Protein AF-A0A820RF64-F1 (afdb_monomer_lite)

Sequence (233 aa):
MTTTLYLFNFIFIFFFTIRLISNSSTQQRIYCVIKTFGKNLATRALTIHQTWARRCDKHIFLTATNLTKWNNISLPILNLYDVSDNYIELSIKLMMIHMLLWKIYVNYFIILKKPLAFGHLFAPKNGAPNHLSGGAGYVINTVALQRMLPNLQTSCAQWYVPGMEDVYVSRCLQYLNVSLNGAIDGYHHRFYPLEFLTMHKMDIPKWFSDYNTLKNLIQVLIVVHHNRLVFII

Foldseek 3Di:
DDDDDDDDDDPDDDDDDPPPPDPDPDDDAFEEEAEDEPVCQVPVVLVCVVPDCVVHPYYEYEFQDDCPVPVPGPGRYDHDHPADRDLQCPQVSVLVVLVVCCVVPVPPDDDDPAWEKEAAWWDAPVRPDIWHDVLLDMDTDPVLSVQQNVCLVPVLVVLDDGSPNRSSSRVSSVVSVHDYYNCDDPLDGLGDSDDPVCLVVVVDDPVCCNTHPRNDDPPSPQPPDPPDGDRRD

Radius of gyration: 20.36 Å; chains: 1; bounding box: 52×45×63 Å

Structure (mmCIF, N/CA/C/O backbone):
dat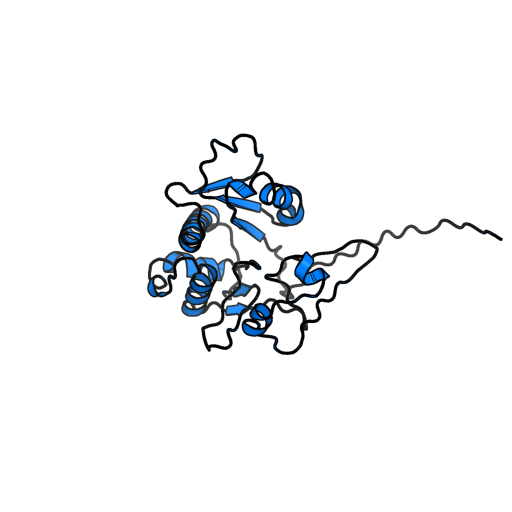a_AF-A0A820RF64-F1
#
_entry.id   AF-A0A820RF64-F1
#
loop_
_atom_site.group_PDB
_atom_site.id
_atom_site.type_symbol
_atom_site.label_atom_id
_atom_site.label_alt_id
_atom_site.label_comp_id
_atom_site.label_asym_id
_atom_site.label_entity_id
_atom_site.label_seq_id
_atom_site.pdbx_PDB_ins_code
_atom_site.Cartn_x
_atom_site.Cartn_y
_atom_site.Cartn_z
_atom_site.occupancy
_atom_site.B_iso_or_equiv
_atom_site.auth_seq_id
_atom_site.auth_comp_id
_atom_site.auth_asym_id
_atom_site.auth_atom_id
_atom_site.pdbx_PDB_model_num
ATOM 1 N N . MET A 1 1 ? -34.308 -25.366 -44.752 1.00 36.50 1 MET A N 1
ATOM 2 C CA . MET A 1 1 ? -32.916 -24.895 -44.609 1.00 36.50 1 MET A CA 1
ATOM 3 C C . MET A 1 1 ? -32.926 -23.375 -44.640 1.00 36.50 1 MET A C 1
ATOM 5 O O . MET A 1 1 ? -33.587 -22.814 -45.500 1.00 36.50 1 MET A O 1
ATOM 9 N N . THR A 1 2 ? -32.245 -22.776 -43.658 1.00 34.78 2 THR A N 1
ATOM 10 C CA . THR A 1 2 ? -31.741 -21.389 -43.598 1.00 34.78 2 THR A CA 1
ATOM 11 C C . THR A 1 2 ? -32.726 -20.233 -43.808 1.00 34.78 2 THR A C 1
ATOM 13 O O . THR A 1 2 ? -32.840 -19.687 -44.899 1.00 34.78 2 THR A O 1
ATOM 16 N N . THR A 1 3 ? -33.315 -19.765 -42.706 1.00 26.00 3 THR A N 1
ATOM 17 C CA . THR A 1 3 ? -33.742 -18.367 -42.540 1.00 26.00 3 THR A CA 1
ATOM 18 C C . THR A 1 3 ? -32.777 -17.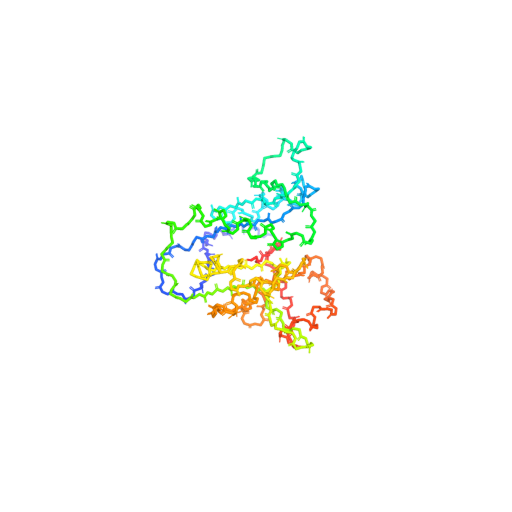665 -41.589 1.00 26.00 3 THR A C 1
ATOM 20 O O . THR A 1 3 ? -32.833 -17.842 -40.374 1.00 26.00 3 THR A O 1
ATOM 23 N N . THR A 1 4 ? -31.865 -16.886 -42.160 1.00 35.53 4 THR A N 1
ATOM 24 C CA . THR A 1 4 ? -31.108 -15.833 -41.483 1.00 35.53 4 THR A CA 1
ATOM 25 C C . THR A 1 4 ? -32.050 -14.666 -41.198 1.00 35.53 4 THR A C 1
ATOM 27 O O . THR A 1 4 ? -32.572 -14.047 -42.121 1.00 35.53 4 THR A O 1
ATOM 30 N N . LEU A 1 5 ? -32.247 -14.346 -39.921 1.00 27.53 5 LEU A N 1
ATOM 31 C CA . LEU A 1 5 ? -32.893 -13.114 -39.474 1.00 27.53 5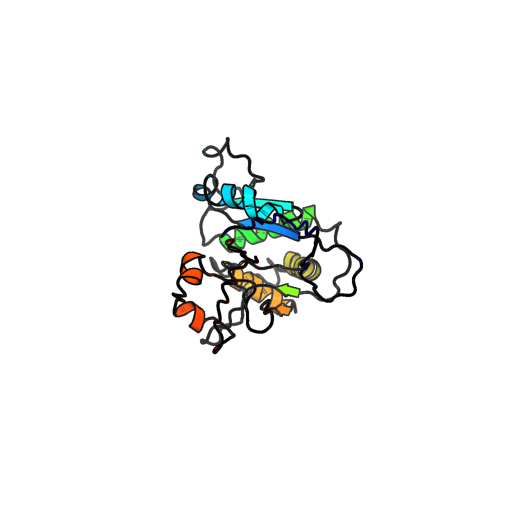 LEU A CA 1
ATOM 32 C C . LEU A 1 5 ? -31.945 -12.413 -38.502 1.00 27.53 5 LEU A C 1
ATOM 34 O O . LEU A 1 5 ? -31.813 -12.782 -37.338 1.00 27.53 5 LEU A O 1
ATOM 38 N N . TYR A 1 6 ? -31.242 -11.418 -39.039 1.00 34.81 6 TYR A N 1
ATOM 39 C CA . TYR A 1 6 ? -30.617 -10.353 -38.271 1.00 34.81 6 TYR A CA 1
ATOM 40 C C . TYR A 1 6 ? -31.724 -9.517 -37.640 1.00 34.81 6 TYR A C 1
ATOM 42 O O . TYR A 1 6 ? -32.534 -8.960 -38.369 1.00 34.81 6 TYR A O 1
ATOM 50 N N . LEU A 1 7 ? -31.740 -9.447 -36.313 1.00 26.03 7 LEU A N 1
ATOM 51 C CA . LEU A 1 7 ? -32.371 -8.443 -35.449 1.00 26.03 7 LEU A CA 1
ATOM 52 C C . LEU A 1 7 ? -31.983 -8.912 -34.035 1.00 26.03 7 LEU A C 1
ATOM 54 O O . LEU A 1 7 ? -32.217 -10.055 -33.673 1.00 26.03 7 LEU A O 1
ATOM 58 N N . PHE A 1 8 ? -31.250 -8.150 -33.235 1.00 25.27 8 PHE A N 1
ATOM 59 C CA . PHE A 1 8 ? -31.852 -7.053 -32.507 1.00 25.27 8 PHE A CA 1
ATOM 60 C C . PHE A 1 8 ? -30.770 -6.114 -31.964 1.00 25.27 8 PHE A C 1
ATOM 62 O O . PHE A 1 8 ? -29.851 -6.523 -31.254 1.00 25.27 8 PHE A O 1
ATOM 69 N N . ASN A 1 9 ? -30.965 -4.828 -32.250 1.00 35.06 9 ASN A N 1
ATOM 70 C CA . ASN A 1 9 ? -30.630 -3.744 -31.340 1.00 35.06 9 ASN A CA 1
ATOM 71 C C . ASN A 1 9 ? -31.016 -4.129 -29.905 1.00 35.06 9 ASN A C 1
ATOM 73 O O . ASN A 1 9 ? -32.200 -4.272 -29.622 1.00 35.06 9 ASN A O 1
ATOM 77 N N . PHE A 1 10 ? -30.045 -4.212 -29.001 1.00 24.94 10 PHE A N 1
ATOM 78 C CA . PHE A 1 10 ? -30.284 -3.965 -27.582 1.00 24.94 10 PHE A CA 1
ATOM 79 C C . PHE A 1 10 ? -29.272 -2.916 -27.121 1.00 24.94 10 PHE A C 1
ATOM 81 O O . PHE A 1 10 ? -28.203 -3.210 -26.589 1.00 24.94 10 PHE A O 1
ATOM 88 N N . ILE A 1 11 ? -29.645 -1.651 -27.345 1.00 36.97 11 ILE A N 1
ATOM 89 C CA . ILE A 1 11 ? -29.329 -0.573 -26.410 1.00 36.97 11 ILE A CA 1
ATOM 90 C C . ILE A 1 11 ? -29.874 -1.033 -25.063 1.00 36.97 11 ILE A C 1
ATOM 92 O O . ILE A 1 11 ? -31.054 -0.864 -24.803 1.00 36.97 11 ILE A O 1
ATOM 96 N N . PHE A 1 12 ? -29.041 -1.633 -24.224 1.00 24.53 12 PHE A N 1
ATOM 97 C CA . PHE A 1 12 ? -29.310 -1.720 -22.796 1.00 24.53 12 PHE A CA 1
ATOM 98 C C . PHE A 1 12 ? -28.015 -1.430 -22.055 1.00 24.53 12 PHE A C 1
ATOM 100 O O . PHE A 1 12 ? 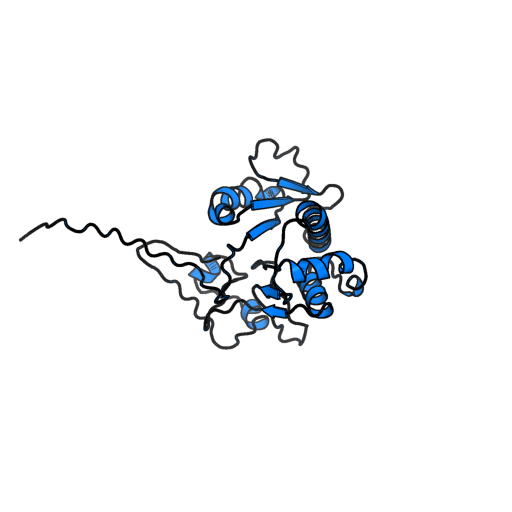-27.207 -2.289 -21.712 1.00 24.53 12 PHE A O 1
ATOM 107 N N . ILE A 1 13 ? -27.836 -0.128 -21.861 1.00 35.69 13 ILE A N 1
ATOM 108 C CA . ILE A 1 13 ? -27.095 0.460 -20.760 1.00 35.69 13 ILE A CA 1
ATOM 109 C C . ILE A 1 13 ? -27.575 -0.233 -19.482 1.00 35.69 13 ILE A C 1
ATOM 111 O O . ILE A 1 13 ? -28.700 -0.001 -19.052 1.00 35.69 13 ILE A O 1
ATOM 115 N N . PHE A 1 14 ? -26.736 -1.057 -18.862 1.00 23.12 14 PHE A N 1
ATOM 116 C CA . PHE A 1 14 ? -26.889 -1.365 -17.446 1.00 23.12 14 PHE A CA 1
ATOM 117 C C . PHE A 1 14 ? -25.547 -1.232 -16.742 1.00 23.12 14 PHE A C 1
ATOM 119 O O . PHE A 1 14 ? -24.636 -2.051 -16.848 1.00 23.12 14 PHE A O 1
ATOM 126 N N . PHE A 1 15 ? -25.463 -0.105 -16.045 1.00 30.95 15 PHE A N 1
ATOM 127 C CA . PHE A 1 15 ? -24.508 0.201 -15.005 1.00 30.95 15 PHE A CA 1
ATOM 128 C C . PHE A 1 15 ? -24.514 -0.909 -13.952 1.00 30.95 15 PHE A C 1
ATOM 130 O O . PHE A 1 15 ? -25.544 -1.168 -13.337 1.00 30.95 15 PHE A O 1
ATOM 137 N N . PHE A 1 16 ? -23.349 -1.482 -13.664 1.00 25.95 16 PHE A N 1
ATOM 138 C CA . PHE A 1 16 ? -23.084 -2.019 -12.333 1.00 25.95 16 PHE A CA 1
ATOM 139 C C . PHE A 1 16 ? -22.074 -1.104 -11.651 1.00 25.95 16 PHE A C 1
ATOM 141 O O . PHE A 1 16 ? -20.859 -1.274 -11.729 1.00 25.95 16 PHE A O 1
ATOM 148 N N . THR A 1 17 ? -22.618 -0.074 -11.011 1.00 29.34 17 THR A N 1
ATOM 149 C CA . THR A 1 17 ? -21.965 0.608 -9.904 1.00 29.34 17 THR A CA 1
ATOM 150 C C . THR A 1 17 ? -21.903 -0.370 -8.737 1.00 29.34 17 THR A C 1
ATOM 152 O O . THR A 1 17 ? -22.889 -1.023 -8.396 1.00 29.34 17 THR A O 1
ATOM 155 N N . ILE A 1 18 ? -20.738 -0.479 -8.104 1.00 38.00 18 ILE A N 1
ATOM 156 C CA . ILE A 1 18 ? -20.637 -1.063 -6.769 1.00 38.00 18 ILE A CA 1
ATOM 157 C C . ILE A 1 18 ? -21.496 -0.167 -5.874 1.00 38.00 18 ILE A C 1
ATOM 159 O O . ILE A 1 18 ? -21.088 0.936 -5.510 1.00 38.00 18 ILE A O 1
ATOM 163 N N . ARG A 1 19 ? -22.727 -0.592 -5.575 1.00 30.02 19 ARG A N 1
ATOM 164 C CA . ARG A 1 19 ? -23.597 0.093 -4.621 1.00 30.02 19 ARG A CA 1
ATOM 165 C C . ARG A 1 19 ? -23.053 -0.220 -3.229 1.00 30.02 19 ARG A C 1
ATOM 167 O O . ARG A 1 19 ? -23.548 -1.093 -2.528 1.00 30.02 19 ARG A O 1
ATOM 174 N N . LEU A 1 20 ? -22.014 0.508 -2.823 1.00 37.81 20 LEU A N 1
ATOM 175 C CA . LEU A 1 20 ? -21.833 0.803 -1.409 1.00 37.81 20 LEU A CA 1
ATOM 176 C C . LEU A 1 20 ? -23.123 1.515 -1.002 1.00 37.81 20 LEU A C 1
ATOM 178 O O . LEU A 1 20 ? -23.346 2.657 -1.401 1.00 37.81 20 LEU A O 1
ATOM 182 N N . ILE A 1 21 ? -24.024 0.816 -0.306 1.00 34.12 21 ILE A N 1
ATOM 183 C CA . ILE A 1 21 ? -25.234 1.420 0.252 1.00 34.12 21 ILE A CA 1
ATOM 184 C C . ILE A 1 21 ? -24.770 2.380 1.353 1.00 34.12 21 ILE A C 1
ATOM 186 O O . ILE A 1 21 ? -24.692 2.055 2.531 1.00 34.12 21 ILE A O 1
ATOM 190 N N . SER A 1 22 ? -24.407 3.580 0.926 1.00 35.19 22 SER A N 1
ATOM 191 C CA . SER A 1 22 ? -24.464 4.796 1.709 1.00 35.19 22 SER A CA 1
ATOM 192 C C . SER A 1 22 ? -25.384 5.714 0.920 1.00 35.19 22 SER A C 1
ATOM 194 O O . SER A 1 22 ? -25.148 5.944 -0.266 1.00 35.19 22 SER A O 1
ATOM 196 N N . ASN A 1 23 ? -26.458 6.188 1.550 1.00 37.00 23 ASN A N 1
ATOM 197 C CA . ASN A 1 23 ? -27.325 7.246 1.026 1.00 37.00 23 ASN A CA 1
ATOM 198 C C . ASN A 1 23 ? -26.527 8.564 0.992 1.00 37.00 23 ASN A C 1
ATOM 200 O O . ASN A 1 23 ? -26.777 9.484 1.764 1.00 37.00 23 ASN A O 1
ATOM 204 N N . SER A 1 24 ? -25.494 8.621 0.157 1.00 47.22 24 SER A N 1
ATOM 205 C CA . SER A 1 24 ? -24.670 9.799 -0.049 1.00 47.22 24 SER A CA 1
ATOM 206 C C . SER A 1 24 ? -24.745 10.185 -1.516 1.00 47.22 24 SER A C 1
ATOM 208 O O . SER A 1 24 ? -24.334 9.431 -2.394 1.00 47.22 24 SER A O 1
ATOM 210 N N . SER A 1 25 ? -25.275 11.377 -1.768 1.00 47.59 25 SER A N 1
ATOM 211 C CA . SER A 1 25 ? -25.364 12.026 -3.077 1.00 47.59 25 SER A CA 1
ATOM 212 C C . SER A 1 25 ? -24.005 12.488 -3.625 1.00 47.59 25 SER A C 1
ATOM 214 O O . SER A 1 25 ? -23.947 13.099 -4.689 1.00 47.59 25 SER A O 1
ATOM 216 N N . THR A 1 26 ? -22.901 12.217 -2.922 1.00 56.16 26 THR A N 1
ATOM 217 C CA . THR A 1 26 ? -21.560 12.656 -3.313 1.00 56.16 26 THR A CA 1
ATOM 218 C C . THR A 1 26 ? -20.794 11.536 -4.010 1.00 56.16 26 THR A C 1
ATOM 220 O O . THR A 1 26 ? -20.546 10.487 -3.413 1.00 56.16 26 THR A O 1
ATOM 223 N N . GLN A 1 27 ? -20.357 11.786 -5.244 1.00 64.25 27 GLN A N 1
ATOM 224 C CA . GLN A 1 27 ? -19.433 10.920 -5.976 1.00 64.25 27 GLN A CA 1
ATOM 225 C C . GLN A 1 27 ? -18.155 10.673 -5.154 1.00 64.25 27 GLN A C 1
ATOM 227 O O . GLN A 1 27 ? -17.455 11.619 -4.786 1.00 64.25 27 GLN A O 1
ATOM 232 N N . GLN A 1 28 ? -17.841 9.410 -4.863 1.00 68.06 28 GLN A N 1
ATOM 233 C CA . GLN A 1 28 ? -16.599 9.037 -4.185 1.00 68.06 28 GLN A CA 1
ATOM 234 C C . GLN A 1 28 ? -15.409 9.194 -5.142 1.00 68.06 28 GLN A C 1
ATOM 236 O O . GLN A 1 28 ? -15.496 8.809 -6.306 1.00 68.06 28 GLN A O 1
ATOM 241 N N . ARG A 1 29 ? -14.299 9.750 -4.640 1.00 77.19 29 ARG A N 1
ATOM 242 C CA . ARG A 1 29 ? -13.039 9.906 -5.381 1.00 77.19 29 ARG A CA 1
ATOM 243 C C . ARG A 1 29 ? -12.006 8.890 -4.903 1.00 77.19 29 ARG A C 1
ATOM 245 O O . ARG A 1 29 ? -11.861 8.686 -3.698 1.00 77.19 29 ARG A O 1
ATOM 252 N N . ILE A 1 30 ? -11.268 8.295 -5.832 1.00 76.00 30 ILE A N 1
ATOM 253 C CA . ILE A 1 30 ? -10.256 7.267 -5.589 1.00 76.00 30 ILE A CA 1
ATOM 254 C C . ILE A 1 30 ? -8.907 7.750 -6.118 1.00 76.00 30 ILE A C 1
ATOM 256 O O . ILE A 1 30 ? -8.733 8.002 -7.311 1.00 76.00 30 ILE A O 1
ATOM 260 N N . TYR A 1 31 ? -7.932 7.835 -5.215 1.00 80.19 31 TYR A N 1
ATOM 261 C CA . TYR A 1 31 ? -6.543 8.126 -5.544 1.00 80.19 31 TYR A CA 1
ATOM 262 C C . TYR A 1 31 ? -5.697 6.863 -5.385 1.00 80.19 31 TYR A C 1
ATOM 264 O O . TYR A 1 31 ? -5.623 6.303 -4.292 1.00 80.19 31 TYR A O 1
ATOM 272 N N . CYS A 1 32 ? -5.046 6.423 -6.458 1.00 83.50 32 CYS A N 1
ATOM 273 C CA . CYS A 1 32 ? -4.276 5.182 -6.462 1.00 83.50 32 CYS A CA 1
ATOM 274 C C . CYS A 1 32 ? -2.772 5.446 -6.393 1.00 83.50 32 CYS A C 1
ATOM 276 O O . CYS A 1 32 ? -2.207 6.147 -7.232 1.00 83.50 32 CYS A O 1
ATOM 278 N N . VAL A 1 33 ? -2.102 4.819 -5.428 1.00 83.38 33 VAL A N 1
ATOM 279 C CA . VAL A 1 33 ? -0.638 4.809 -5.347 1.00 83.38 33 VAL A CA 1
ATOM 280 C C . VAL A 1 33 ? -0.133 3.416 -5.659 1.00 83.38 33 VAL A C 1
ATOM 282 O O . VAL A 1 33 ? -0.456 2.458 -4.960 1.00 83.38 33 VAL A O 1
ATOM 285 N N . ILE A 1 34 ? 0.683 3.304 -6.701 1.00 86.31 34 ILE A N 1
ATOM 286 C CA . ILE A 1 34 ? 1.131 2.019 -7.226 1.00 86.31 34 ILE A CA 1
ATOM 287 C C . ILE A 1 34 ? 2.632 1.915 -7.002 1.00 86.31 34 ILE A C 1
ATOM 289 O O . ILE A 1 34 ? 3.431 2.550 -7.687 1.00 86.31 34 ILE A O 1
ATOM 293 N N . LYS A 1 35 ? 3.025 1.121 -6.007 1.00 85.12 35 LYS A N 1
ATOM 294 C CA . LYS A 1 35 ? 4.435 0.887 -5.685 1.00 85.12 35 LYS A CA 1
ATOM 295 C C . LYS A 1 35 ? 5.056 -0.014 -6.749 1.00 85.12 35 LYS A C 1
ATOM 297 O O . LYS A 1 35 ? 4.507 -1.066 -7.072 1.00 85.12 35 LYS A O 1
ATOM 302 N N . THR A 1 36 ? 6.206 0.378 -7.281 1.00 85.19 36 THR A N 1
ATOM 303 C CA . THR A 1 36 ? 6.919 -0.394 -8.296 1.00 85.19 36 THR A CA 1
ATOM 304 C C . THR A 1 36 ? 8.430 -0.229 -8.178 1.00 85.19 36 THR A C 1
ATOM 306 O O . THR A 1 36 ? 8.945 0.816 -7.786 1.00 85.19 36 THR A O 1
ATOM 309 N N . PHE A 1 37 ? 9.153 -1.275 -8.565 1.00 85.88 37 PHE A N 1
ATOM 310 C CA . PHE A 1 37 ? 10.600 -1.224 -8.740 1.00 85.88 37 PHE A CA 1
ATOM 311 C C . PHE A 1 37 ? 10.947 -0.703 -10.133 1.00 85.88 37 PHE A C 1
ATOM 313 O O . PHE A 1 37 ? 10.183 -0.918 -11.081 1.00 85.88 37 PHE A O 1
ATOM 320 N N . GLY A 1 38 ? 12.131 -0.111 -10.282 1.00 85.44 38 GLY A N 1
ATOM 321 C CA . GLY A 1 38 ? 12.627 0.408 -11.560 1.00 85.44 38 GLY A CA 1
ATOM 322 C C . GLY A 1 38 ? 12.516 -0.578 -12.721 1.00 85.44 38 GLY A C 1
ATOM 323 O O . GLY A 1 38 ? 11.973 -0.257 -13.773 1.00 85.44 38 GLY A O 1
ATOM 324 N N . LYS A 1 39 ? 12.934 -1.830 -12.496 1.00 87.75 39 LYS A N 1
ATOM 325 C CA . LYS A 1 39 ? 12.877 -2.920 -13.492 1.00 87.75 39 LYS A CA 1
ATOM 326 C C . LYS A 1 39 ? 11.474 -3.220 -14.043 1.00 87.75 39 LYS A C 1
ATOM 328 O O . LYS A 1 39 ? 11.348 -3.834 -15.096 1.00 87.75 39 LYS A O 1
ATOM 333 N N . ASN A 1 40 ? 10.426 -2.809 -13.330 1.00 88.88 40 ASN A N 1
ATOM 334 C CA . ASN A 1 40 ? 9.033 -3.051 -13.699 1.00 88.88 40 ASN A CA 1
ATOM 335 C C . ASN A 1 40 ? 8.394 -1.855 -14.425 1.00 88.88 40 ASN A C 1
ATOM 337 O O . ASN A 1 40 ? 7.245 -1.971 -14.855 1.00 88.88 40 ASN A O 1
ATOM 341 N N . LEU A 1 41 ? 9.095 -0.718 -14.553 1.00 89.25 41 LEU A N 1
ATOM 342 C CA . LEU A 1 41 ? 8.535 0.513 -15.121 1.00 89.25 41 LEU A CA 1
ATOM 343 C C . LEU A 1 41 ? 8.090 0.319 -16.579 1.00 89.25 41 LEU A C 1
ATOM 345 O O . LEU A 1 41 ? 6.935 0.580 -16.908 1.00 89.25 41 LEU A O 1
ATOM 349 N N . ALA A 1 42 ? 8.967 -0.218 -17.432 1.00 89.75 42 ALA A N 1
ATOM 350 C CA . ALA A 1 42 ? 8.669 -0.434 -18.853 1.00 89.75 42 ALA A CA 1
ATOM 351 C C . ALA A 1 42 ? 7.720 -1.613 -19.136 1.00 89.75 42 ALA A C 1
ATOM 353 O O . ALA A 1 42 ? 7.284 -1.783 -20.269 1.00 89.75 42 ALA A O 1
ATOM 354 N N . THR A 1 43 ? 7.412 -2.442 -18.135 1.00 89.19 43 THR A N 1
ATOM 355 C CA . THR A 1 43 ? 6.622 -3.669 -18.312 1.00 89.19 43 THR A CA 1
ATOM 356 C C . THR A 1 43 ? 5.310 -3.587 -17.535 1.00 89.19 43 THR A C 1
ATOM 358 O O . THR A 1 43 ? 4.276 -3.169 -18.064 1.00 89.19 43 THR A O 1
ATOM 361 N N . ARG A 1 44 ? 5.340 -3.958 -16.252 1.00 88.81 44 ARG A N 1
ATOM 362 C CA . ARG A 1 44 ? 4.155 -4.049 -15.395 1.00 88.81 44 ARG A CA 1
ATOM 363 C C . ARG A 1 44 ? 3.525 -2.679 -15.167 1.00 88.81 44 ARG A C 1
ATOM 365 O O . ARG A 1 44 ? 2.316 -2.550 -15.316 1.00 88.81 44 ARG A O 1
ATOM 372 N N . ALA A 1 45 ? 4.321 -1.657 -14.847 1.00 89.69 45 ALA A N 1
ATOM 373 C CA . ALA A 1 45 ? 3.792 -0.328 -14.540 1.00 89.69 45 ALA A CA 1
ATOM 374 C C . ALA A 1 45 ? 3.131 0.320 -15.765 1.00 89.69 45 ALA A C 1
ATOM 376 O O . ALA A 1 45 ? 2.018 0.833 -15.658 1.00 89.69 45 ALA A O 1
ATOM 377 N N . LEU A 1 46 ? 3.758 0.212 -16.942 1.00 91.31 46 LEU A N 1
ATOM 378 C CA . LEU A 1 46 ? 3.168 0.668 -18.202 1.00 91.31 46 LEU A CA 1
ATOM 379 C C . LEU A 1 46 ? 1.836 -0.030 -18.505 1.00 91.31 46 LEU A C 1
ATOM 381 O O . LEU A 1 46 ? 0.842 0.634 -18.798 1.00 91.31 46 LEU A O 1
ATOM 385 N N . THR A 1 47 ? 1.787 -1.354 -18.348 1.00 90.19 47 THR A N 1
ATOM 386 C CA . THR A 1 47 ? 0.553 -2.132 -18.548 1.00 90.19 47 THR A CA 1
ATOM 387 C C . THR A 1 47 ? -0.545 -1.687 -17.583 1.00 90.19 47 THR A C 1
ATOM 389 O O . THR A 1 47 ? -1.682 -1.454 -17.990 1.00 90.19 47 THR A O 1
ATOM 392 N N . ILE A 1 48 ? -0.212 -1.510 -16.303 1.00 89.38 48 ILE A N 1
ATOM 393 C CA . ILE A 1 48 ? -1.145 -1.030 -15.278 1.00 89.38 48 ILE A CA 1
ATOM 394 C C . ILE A 1 48 ? -1.681 0.364 -15.639 1.00 89.38 48 ILE A C 1
ATOM 396 O O . ILE A 1 48 ? -2.891 0.591 -15.577 1.00 89.38 48 ILE A O 1
ATOM 400 N N . HIS A 1 49 ? -0.807 1.276 -16.079 1.00 92.12 49 HIS A N 1
ATOM 401 C CA . HIS A 1 49 ? -1.177 2.634 -16.481 1.00 92.12 49 HIS A CA 1
ATOM 402 C C . HIS A 1 49 ? -2.166 2.656 -17.650 1.00 92.12 49 HIS A C 1
ATOM 404 O O . HIS A 1 49 ? -3.098 3.461 -17.671 1.00 92.12 49 HIS A O 1
ATOM 410 N N . GLN A 1 50 ? -1.963 1.772 -18.624 1.00 91.81 50 GLN A N 1
ATOM 411 C CA . GLN A 1 50 ? -2.787 1.686 -19.826 1.00 91.81 50 GLN A CA 1
ATOM 412 C C . GLN A 1 50 ? -4.104 0.934 -19.600 1.00 91.81 50 GLN A C 1
ATOM 414 O O . GLN A 1 50 ? -5.014 1.044 -20.422 1.00 91.81 50 GLN A O 1
ATOM 419 N N . THR A 1 51 ? -4.223 0.199 -18.493 1.00 89.94 51 THR A N 1
ATOM 420 C CA . THR A 1 51 ? -5.380 -0.644 -18.189 1.00 89.94 51 THR A CA 1
ATOM 421 C C . THR A 1 51 ? -6.151 -0.117 -16.981 1.00 89.94 51 THR A C 1
ATOM 423 O O . THR A 1 51 ? -6.838 0.902 -17.076 1.00 89.94 51 THR A O 1
ATOM 426 N N . TRP A 1 52 ? -6.096 -0.809 -15.846 1.00 85.62 52 TRP A N 1
ATOM 427 C CA . TRP A 1 52 ? -7.014 -0.588 -14.737 1.00 85.62 52 TRP A CA 1
ATOM 428 C C . TRP A 1 52 ? -6.757 0.701 -13.963 1.00 85.62 52 TRP A C 1
ATOM 430 O O . TRP A 1 52 ? -7.703 1.228 -13.383 1.00 85.62 52 TRP A O 1
ATOM 440 N N . ALA A 1 53 ? -5.538 1.254 -13.984 1.00 83.19 53 ALA A N 1
ATOM 441 C CA . ALA A 1 53 ? -5.240 2.491 -13.259 1.00 83.19 53 ALA A CA 1
ATOM 442 C C . ALA A 1 53 ? -6.088 3.677 -13.754 1.00 83.19 53 ALA A C 1
ATOM 444 O O . ALA A 1 53 ? -6.386 4.583 -12.985 1.00 83.19 53 ALA A O 1
ATOM 445 N N . ARG A 1 54 ? -6.574 3.621 -15.004 1.00 87.31 54 ARG A N 1
ATOM 446 C CA . ARG A 1 54 ? -7.508 4.602 -15.587 1.00 87.31 54 ARG A CA 1
ATOM 447 C C . ARG A 1 54 ? -8.875 4.656 -14.895 1.00 87.31 54 ARG A C 1
ATOM 449 O O . ARG A 1 54 ? -9.653 5.557 -15.181 1.00 87.31 54 ARG A O 1
ATOM 456 N N . ARG A 1 55 ? -9.191 3.684 -14.033 1.00 82.88 55 ARG A N 1
ATOM 457 C CA . ARG A 1 55 ? -10.410 3.677 -13.209 1.00 82.88 55 ARG A CA 1
ATOM 458 C C . ARG A 1 55 ? -10.261 4.502 -11.926 1.00 82.88 55 ARG A C 1
ATOM 460 O O . ARG A 1 55 ? -11.266 4.779 -11.284 1.00 82.88 55 ARG A O 1
ATOM 467 N N . CYS A 1 56 ? -9.038 4.870 -11.546 1.00 79.31 56 CYS A N 1
ATOM 468 C CA . CYS A 1 56 ? -8.783 5.808 -10.458 1.00 79.31 56 CYS A CA 1
ATOM 469 C C . CYS A 1 56 ? -8.991 7.242 -10.968 1.00 79.31 56 CYS A C 1
ATOM 471 O O . CYS A 1 56 ? -8.662 7.535 -12.116 1.00 79.31 56 CYS A O 1
ATOM 473 N N . ASP A 1 57 ? -9.473 8.159 -10.126 1.00 79.88 57 ASP A N 1
ATOM 474 C CA . ASP A 1 57 ? -9.594 9.575 -10.510 1.00 79.88 57 ASP A CA 1
ATOM 475 C C . ASP A 1 57 ? -8.223 10.196 -10.795 1.00 79.88 57 ASP A C 1
ATOM 477 O O . ASP A 1 57 ? -8.069 11.031 -11.685 1.00 79.88 57 ASP A O 1
ATOM 481 N N . LYS A 1 58 ? -7.218 9.780 -10.019 1.00 81.19 58 LYS A N 1
ATOM 482 C CA . LYS A 1 58 ? -5.799 10.052 -10.247 1.00 81.19 58 LYS A CA 1
ATOM 483 C C . LYS A 1 58 ? -4.984 8.860 -9.761 1.00 81.19 58 LYS A C 1
ATOM 485 O O . LYS A 1 58 ? -5.344 8.211 -8.777 1.00 81.19 58 LYS A O 1
ATOM 490 N N . HIS A 1 59 ? -3.850 8.611 -10.403 1.00 83.06 59 HIS A N 1
ATOM 491 C CA . HIS A 1 59 ? -2.907 7.591 -9.960 1.00 83.06 59 HIS A CA 1
ATOM 492 C C . HIS A 1 59 ? -1.461 8.025 -10.176 1.00 83.06 59 HIS A C 1
ATOM 494 O O . HIS A 1 59 ? -1.159 8.791 -11.091 1.00 83.06 59 HIS A O 1
ATOM 500 N N . ILE A 1 60 ? -0.571 7.508 -9.333 1.00 84.69 60 ILE A N 1
ATOM 501 C CA . ILE A 1 60 ? 0.877 7.694 -9.444 1.00 84.69 60 ILE A CA 1
ATOM 502 C C . ILE A 1 60 ? 1.607 6.367 -9.273 1.00 84.69 60 ILE A C 1
ATOM 504 O O . ILE A 1 60 ? 1.150 5.474 -8.554 1.00 84.69 60 ILE A O 1
ATOM 508 N N . PHE A 1 61 ? 2.772 6.264 -9.904 1.00 84.75 61 PHE A N 1
ATOM 509 C CA . PHE A 1 61 ? 3.707 5.167 -9.701 1.00 84.75 61 PHE A CA 1
ATOM 510 C C . PHE A 1 61 ? 4.821 5.621 -8.774 1.00 84.75 61 PHE A C 1
ATOM 512 O O . PHE A 1 61 ? 5.562 6.544 -9.097 1.00 84.75 61 PHE A O 1
ATOM 519 N N . LEU A 1 62 ? 4.944 4.969 -7.624 1.00 83.19 62 LEU A N 1
ATOM 520 C CA . LEU A 1 62 ? 6.027 5.238 -6.695 1.00 83.19 62 LEU A CA 1
ATOM 521 C C . LEU A 1 62 ? 7.198 4.304 -6.975 1.00 83.19 62 LEU A C 1
ATOM 523 O O . LEU A 1 62 ? 7.030 3.083 -6.963 1.00 83.19 62 LEU A O 1
ATOM 527 N N . THR A 1 63 ? 8.389 4.869 -7.122 1.00 84.62 63 THR A N 1
ATOM 528 C CA . THR A 1 63 ? 9.641 4.114 -7.167 1.00 84.62 63 THR A CA 1
ATOM 529 C C . THR A 1 63 ? 10.734 4.845 -6.394 1.00 84.62 63 THR A C 1
ATOM 531 O O . THR A 1 63 ? 10.603 6.034 -6.130 1.00 84.62 63 THR A O 1
ATOM 534 N N . ALA A 1 64 ? 11.793 4.132 -6.015 1.00 84.75 64 ALA A N 1
ATOM 535 C CA . ALA A 1 64 ? 13.018 4.726 -5.472 1.00 84.75 64 ALA A CA 1
ATOM 536 C C . ALA A 1 64 ? 14.235 4.447 -6.380 1.00 84.75 64 ALA A C 1
ATOM 538 O O . ALA A 1 64 ? 15.387 4.450 -5.955 1.00 84.75 64 ALA A O 1
ATOM 539 N N . THR A 1 65 ? 13.974 4.109 -7.646 1.00 84.56 65 THR A N 1
ATOM 540 C CA . THR A 1 65 ? 15.009 3.836 -8.644 1.00 84.56 65 THR A CA 1
ATOM 541 C C . THR A 1 65 ? 15.560 5.135 -9.233 1.00 84.56 65 THR A C 1
ATOM 543 O O . THR A 1 65 ? 14.821 6.068 -9.535 1.00 84.56 65 THR A O 1
ATOM 546 N N . ASN A 1 66 ? 16.862 5.158 -9.530 1.00 82.69 66 ASN A N 1
ATOM 547 C CA . ASN A 1 66 ? 17.441 6.196 -10.377 1.00 82.69 66 ASN A CA 1
ATOM 548 C C . ASN A 1 66 ? 16.839 6.134 -11.798 1.00 82.69 66 ASN A C 1
ATOM 550 O O . ASN A 1 66 ? 17.065 5.182 -12.552 1.00 82.69 66 ASN A O 1
ATOM 554 N N . LEU A 1 67 ? 16.078 7.170 -12.155 1.00 82.12 67 LEU A N 1
ATOM 555 C CA . LEU A 1 67 ? 15.312 7.240 -13.397 1.00 82.12 67 LEU A CA 1
ATOM 556 C C . LEU A 1 67 ? 16.145 7.509 -14.652 1.00 82.12 67 LEU A C 1
ATOM 558 O O . LEU A 1 67 ? 15.589 7.380 -15.732 1.00 82.12 67 LEU A O 1
ATOM 562 N N . THR A 1 68 ? 17.449 7.793 -14.552 1.00 78.56 68 THR A N 1
ATOM 563 C CA . THR A 1 68 ? 18.317 8.069 -15.721 1.00 78.56 68 THR A CA 1
ATOM 564 C C . THR A 1 68 ? 18.257 6.985 -16.805 1.00 78.56 68 THR A C 1
ATOM 566 O O . THR A 1 68 ? 18.398 7.279 -17.988 1.00 78.56 68 THR A O 1
ATOM 569 N N . LYS A 1 69 ? 17.991 5.730 -16.420 1.00 75.06 69 LYS A N 1
ATOM 570 C CA . LYS A 1 69 ? 17.819 4.584 -17.334 1.00 75.06 69 LYS A CA 1
ATOM 571 C C . LYS A 1 69 ? 16.427 4.493 -17.980 1.00 75.06 69 LYS A C 1
ATOM 573 O O . LYS A 1 69 ? 16.218 3.668 -18.862 1.00 75.06 69 LYS A O 1
ATOM 578 N N . TRP A 1 70 ? 15.477 5.309 -17.537 1.00 77.25 70 TRP A N 1
ATOM 579 C CA . TRP A 1 70 ? 14.044 5.207 -17.825 1.00 77.25 70 TRP A CA 1
ATOM 580 C C . TRP A 1 70 ? 13.432 6.533 -18.311 1.00 77.25 70 TRP A C 1
ATOM 582 O O . TRP A 1 70 ? 12.216 6.703 -18.261 1.00 77.25 70 TRP A O 1
ATOM 592 N N . ASN A 1 71 ? 14.260 7.455 -18.817 1.00 69.31 71 ASN A N 1
ATOM 593 C CA . ASN A 1 71 ? 13.866 8.823 -19.192 1.00 69.31 71 ASN A CA 1
ATOM 594 C C . ASN A 1 71 ? 12.739 8.908 -20.240 1.00 69.31 71 ASN A C 1
ATOM 596 O O . ASN A 1 71 ? 12.038 9.911 -20.299 1.00 69.31 71 ASN A O 1
ATOM 600 N N . ASN A 1 72 ? 12.539 7.859 -21.046 1.00 78.75 72 ASN A N 1
ATOM 601 C CA . ASN A 1 72 ? 11.560 7.850 -22.140 1.00 78.75 72 ASN A CA 1
ATOM 602 C C . ASN A 1 72 ? 10.207 7.220 -21.762 1.00 78.75 72 ASN A C 1
ATOM 604 O O . ASN A 1 72 ? 9.370 6.988 -22.634 1.00 78.75 72 ASN A O 1
ATOM 608 N N . ILE A 1 73 ? 9.977 6.897 -20.486 1.00 82.38 73 ILE A N 1
ATOM 609 C CA . ILE A 1 73 ? 8.718 6.288 -20.053 1.00 82.38 73 ILE A CA 1
ATOM 610 C C . ILE A 1 73 ? 7.692 7.369 -19.705 1.00 82.38 73 ILE A C 1
ATOM 612 O O . ILE A 1 73 ? 7.861 8.125 -18.752 1.00 82.38 73 ILE A O 1
ATOM 616 N N . SER A 1 74 ? 6.569 7.374 -20.427 1.00 87.69 74 SER A N 1
ATOM 617 C CA . SER A 1 74 ? 5.408 8.208 -20.100 1.00 87.69 74 SER A CA 1
ATOM 618 C C . SER A 1 74 ? 4.586 7.563 -18.975 1.00 87.69 74 SER A C 1
ATOM 620 O O . SER A 1 74 ? 3.633 6.821 -19.212 1.00 87.69 74 SER A O 1
ATOM 622 N N . LEU A 1 75 ? 5.004 7.796 -17.730 1.00 89.75 75 LEU A N 1
ATOM 623 C CA . LEU A 1 75 ? 4.284 7.392 -16.522 1.00 89.75 75 LEU A CA 1
ATOM 624 C C . LEU A 1 75 ? 4.237 8.557 -15.523 1.00 89.75 75 LEU A C 1
ATOM 626 O O . LEU A 1 75 ? 5.224 9.283 -15.397 1.00 89.75 75 LEU A O 1
ATOM 630 N N . PRO A 1 76 ? 3.143 8.716 -14.752 1.00 90.19 76 PRO A N 1
ATOM 631 C CA . PRO A 1 76 ? 3.093 9.662 -13.641 1.00 90.19 76 PRO A CA 1
ATOM 632 C C . PRO A 1 76 ? 3.922 9.124 -12.464 1.00 90.19 76 PRO A C 1
ATOM 634 O O . PRO A 1 76 ? 3.384 8.530 -11.527 1.00 90.19 76 PRO A O 1
ATOM 637 N N . ILE A 1 77 ? 5.246 9.260 -12.549 1.00 88.12 77 ILE A N 1
ATOM 638 C CA . ILE A 1 77 ? 6.187 8.717 -11.566 1.00 88.12 77 ILE A CA 1
ATOM 639 C C . ILE A 1 77 ? 6.430 9.733 -10.451 1.00 88.12 77 ILE A C 1
ATOM 641 O O . ILE A 1 77 ? 6.807 10.875 -10.700 1.00 88.12 77 ILE A O 1
ATOM 645 N N . LEU A 1 78 ? 6.284 9.274 -9.212 1.00 84.31 78 LEU A N 1
ATOM 646 C CA . LEU A 1 78 ? 6.842 9.917 -8.034 1.00 84.31 78 LEU A CA 1
ATOM 647 C C . LEU A 1 78 ? 8.109 9.156 -7.639 1.00 84.31 78 LEU A C 1
ATOM 649 O O . LEU A 1 78 ? 8.037 8.006 -7.198 1.00 84.31 78 LEU A O 1
ATOM 653 N N . ASN A 1 79 ? 9.264 9.788 -7.830 1.00 85.38 79 ASN A N 1
ATOM 654 C CA . ASN A 1 79 ? 10.544 9.202 -7.457 1.00 85.38 79 ASN A CA 1
ATOM 655 C C . ASN A 1 79 ? 10.921 9.596 -6.028 1.00 85.38 79 ASN A C 1
ATOM 657 O O . ASN A 1 79 ? 10.927 10.781 -5.693 1.00 85.38 79 ASN A O 1
ATOM 661 N N . LEU A 1 80 ? 11.247 8.609 -5.202 1.00 82.31 80 LEU A N 1
ATOM 662 C CA . LEU A 1 80 ? 11.784 8.813 -3.866 1.00 82.31 80 LEU A CA 1
ATOM 663 C C . LEU A 1 80 ? 13.305 8.779 -3.933 1.00 82.31 80 LEU A C 1
ATOM 665 O O . LEU A 1 80 ? 13.902 7.751 -4.245 1.00 82.31 80 LEU A O 1
ATOM 669 N N . TYR A 1 81 ? 13.912 9.919 -3.636 1.00 75.69 81 TYR A N 1
ATOM 670 C CA . TYR A 1 81 ? 15.351 10.025 -3.443 1.00 75.69 81 TYR A CA 1
ATOM 671 C C . TYR A 1 81 ? 15.706 9.570 -2.020 1.00 75.69 81 TYR A C 1
ATOM 673 O O . TYR A 1 81 ? 14.851 9.581 -1.134 1.00 75.69 81 TYR A O 1
ATOM 681 N N . ASP A 1 82 ? 16.947 9.124 -1.826 1.00 76.62 82 ASP A N 1
ATOM 682 C CA . ASP A 1 82 ? 17.505 8.726 -0.522 1.00 76.62 82 ASP A CA 1
ATOM 683 C C . ASP A 1 82 ? 16.830 7.524 0.161 1.00 76.62 82 ASP A C 1
ATOM 685 O O . ASP A 1 82 ? 17.009 7.281 1.352 1.00 76.62 82 ASP A O 1
ATOM 689 N N . VAL A 1 83 ? 16.096 6.718 -0.609 1.00 78.50 83 VAL A N 1
ATOM 690 C CA . VAL A 1 83 ? 15.554 5.427 -0.171 1.00 78.50 83 VAL A CA 1
ATOM 691 C C . VAL A 1 83 ? 16.025 4.348 -1.129 1.00 78.50 83 VAL A C 1
ATOM 693 O O . VAL A 1 83 ? 16.026 4.527 -2.344 1.00 78.50 83 VAL A O 1
ATOM 696 N N . SER A 1 84 ? 16.422 3.194 -0.600 1.00 78.31 84 SER A N 1
ATOM 697 C CA . SER A 1 84 ? 16.843 2.089 -1.455 1.00 78.31 84 SER A CA 1
ATOM 698 C C . SER A 1 84 ? 15.639 1.389 -2.098 1.00 78.31 84 SER A C 1
ATOM 700 O O . SER A 1 84 ? 14.592 1.165 -1.481 1.00 78.31 84 SER A O 1
ATOM 702 N N . ASP A 1 85 ? 15.761 1.024 -3.379 1.00 77.25 85 ASP A N 1
ATOM 703 C CA . ASP A 1 85 ? 14.671 0.377 -4.111 1.00 77.25 85 ASP A CA 1
ATOM 704 C C . ASP A 1 85 ? 14.573 -1.129 -3.793 1.00 77.25 85 ASP A C 1
ATOM 706 O O . ASP A 1 85 ? 14.734 -1.981 -4.662 1.00 77.25 85 ASP A O 1
ATOM 710 N N . ASN A 1 86 ? 14.316 -1.470 -2.525 1.00 78.38 86 ASN A N 1
ATOM 711 C CA . ASN A 1 86 ? 14.155 -2.849 -2.054 1.00 78.38 86 ASN A CA 1
ATOM 712 C C . ASN A 1 86 ? 12.852 -3.049 -1.252 1.00 78.38 86 ASN A C 1
ATOM 714 O O . ASN A 1 86 ? 12.039 -2.128 -1.118 1.00 78.38 86 ASN A O 1
ATOM 718 N N . TYR A 1 87 ? 12.634 -4.285 -0.791 1.00 72.19 87 TYR A N 1
ATOM 719 C CA . TYR A 1 87 ? 11.456 -4.669 -0.009 1.00 72.19 87 TYR A CA 1
ATOM 720 C C . TYR A 1 87 ? 11.512 -4.200 1.444 1.00 72.19 87 TYR A C 1
ATOM 722 O O . TYR A 1 87 ? 10.465 -3.898 2.000 1.00 72.19 87 TYR A O 1
ATOM 730 N N . ILE A 1 88 ? 12.698 -4.106 2.049 1.00 74.50 88 ILE A N 1
ATOM 731 C CA . ILE A 1 88 ? 12.874 -3.705 3.454 1.00 74.50 88 ILE A CA 1
ATOM 732 C C . ILE A 1 88 ? 12.338 -2.283 3.666 1.00 74.50 88 ILE A C 1
ATOM 734 O O . ILE A 1 88 ? 11.612 -2.022 4.624 1.00 74.50 88 ILE A O 1
ATOM 738 N N . GLU A 1 89 ? 12.600 -1.408 2.697 1.00 78.12 89 GLU A N 1
ATOM 739 C CA . GLU A 1 89 ? 12.194 -0.003 2.702 1.00 78.12 89 GLU A CA 1
ATOM 740 C C . GLU A 1 89 ? 10.721 0.238 2.351 1.00 78.12 89 GLU A C 1
ATOM 742 O O . GLU A 1 89 ? 10.292 1.385 2.222 1.00 78.12 89 GLU A O 1
ATOM 747 N N . LEU A 1 90 ? 9.905 -0.806 2.165 1.00 73.06 90 LEU A N 1
ATOM 748 C CA . LEU A 1 90 ? 8.513 -0.635 1.740 1.00 73.06 90 LEU A CA 1
ATOM 749 C C . LEU A 1 90 ? 7.714 0.240 2.720 1.00 73.06 90 LEU A C 1
ATOM 751 O O . LEU A 1 90 ? 6.931 1.087 2.289 1.00 73.06 90 LEU A O 1
ATOM 755 N N . SER A 1 91 ? 7.975 0.079 4.018 1.00 70.06 91 SER A N 1
ATOM 756 C CA . SER A 1 91 ? 7.374 0.861 5.101 1.00 70.06 91 SER A CA 1
ATOM 757 C C . SER A 1 91 ? 7.781 2.340 5.041 1.00 70.06 91 SER A C 1
ATOM 759 O O . SER A 1 91 ? 6.944 3.222 5.237 1.00 70.06 91 SER A O 1
ATOM 761 N N . ILE A 1 92 ? 9.044 2.626 4.709 1.00 67.94 92 ILE A N 1
ATOM 762 C CA . ILE A 1 92 ? 9.586 3.988 4.578 1.00 67.94 92 ILE A CA 1
ATOM 763 C C . ILE A 1 92 ? 9.054 4.662 3.309 1.00 67.94 92 ILE A C 1
ATOM 765 O O . ILE A 1 92 ? 8.549 5.783 3.369 1.00 67.94 92 ILE A O 1
ATOM 769 N N . LYS A 1 93 ? 9.044 3.947 2.178 1.00 70.00 93 LYS A N 1
ATOM 770 C CA . LYS A 1 93 ? 8.433 4.407 0.921 1.00 70.00 93 LYS A CA 1
ATOM 771 C C . LYS A 1 93 ? 6.976 4.809 1.119 1.00 70.00 93 LYS A C 1
ATOM 773 O O . LYS A 1 93 ? 6.542 5.863 0.653 1.00 70.00 93 LYS A O 1
ATOM 778 N N . LEU A 1 94 ? 6.224 3.975 1.835 1.00 69.00 94 LEU A N 1
ATOM 779 C CA . LEU A 1 94 ? 4.832 4.244 2.135 1.00 69.00 94 LEU A CA 1
ATOM 780 C C . LEU A 1 94 ? 4.677 5.462 3.050 1.00 69.00 94 LEU A C 1
ATOM 782 O O . LEU A 1 94 ? 3.821 6.295 2.783 1.00 69.00 94 LEU A O 1
ATOM 786 N N . MET A 1 95 ? 5.510 5.603 4.081 1.00 64.56 95 MET A N 1
ATOM 787 C CA . MET A 1 95 ? 5.509 6.777 4.955 1.00 64.56 95 MET A CA 1
ATOM 788 C C . MET A 1 95 ? 5.729 8.079 4.169 1.00 64.56 95 MET A C 1
ATOM 790 O O . MET A 1 95 ? 4.985 9.043 4.350 1.00 64.56 95 MET A O 1
ATOM 794 N N . MET A 1 96 ? 6.696 8.094 3.246 1.00 66.25 96 MET A N 1
ATOM 795 C CA . MET A 1 96 ? 6.985 9.261 2.408 1.00 66.25 96 MET A CA 1
ATOM 796 C C . MET A 1 96 ? 5.822 9.610 1.478 1.00 66.25 96 MET A C 1
ATOM 798 O O . MET A 1 96 ? 5.431 10.774 1.418 1.00 66.25 96 MET A O 1
ATOM 802 N N . ILE A 1 97 ? 5.209 8.620 0.812 1.00 67.75 97 ILE A N 1
ATOM 803 C CA . ILE A 1 97 ? 3.972 8.827 0.034 1.00 67.75 97 ILE A CA 1
ATOM 804 C C . ILE A 1 97 ? 2.921 9.491 0.904 1.00 67.75 97 ILE A C 1
ATOM 806 O O . ILE A 1 97 ? 2.305 10.473 0.519 1.00 67.75 97 ILE A O 1
ATOM 810 N N . HIS A 1 98 ? 2.693 8.916 2.071 1.00 63.81 98 HIS A N 1
ATOM 811 C CA . HIS A 1 98 ? 1.624 9.285 2.967 1.00 63.81 98 HIS A CA 1
ATOM 812 C C . HIS A 1 98 ? 1.769 10.732 3.463 1.00 63.81 98 HIS A C 1
ATOM 814 O O . HIS A 1 98 ? 0.798 11.491 3.434 1.00 63.81 98 HIS A O 1
ATOM 820 N N . MET A 1 99 ? 2.992 11.160 3.786 1.00 61.12 99 MET A N 1
ATOM 821 C CA . MET A 1 99 ? 3.312 12.561 4.085 1.00 61.12 99 MET A CA 1
ATOM 822 C C . MET A 1 99 ? 3.177 13.492 2.868 1.00 61.12 99 MET A C 1
ATOM 824 O O . MET A 1 99 ? 2.776 14.647 3.015 1.00 61.12 99 MET A O 1
ATOM 828 N N . LEU A 1 100 ? 3.488 13.020 1.658 1.00 64.81 100 LEU A N 1
ATOM 829 C CA . LEU A 1 100 ? 3.311 13.802 0.428 1.00 64.81 100 LEU A CA 1
ATOM 830 C C . LEU A 1 100 ? 1.826 13.962 0.072 1.00 64.81 100 LEU A C 1
ATOM 832 O O . LEU A 1 100 ? 1.381 15.066 -0.236 1.00 64.81 100 LEU A O 1
ATOM 836 N N . LEU A 1 101 ? 1.034 12.895 0.189 1.00 61.16 101 LEU A N 1
ATOM 837 C CA . LEU A 1 101 ? -0.412 12.923 -0.018 1.00 61.16 101 LEU A CA 1
ATOM 838 C C . LEU A 1 101 ? -1.119 13.806 1.004 1.00 61.16 101 LEU A C 1
ATOM 840 O O . LEU A 1 101 ? -2.047 14.514 0.625 1.00 61.16 101 LEU A O 1
ATOM 844 N N . TRP A 1 102 ? -0.658 13.821 2.260 1.00 61.53 102 TRP A N 1
ATOM 845 C CA . TRP A 1 102 ? -1.111 14.784 3.265 1.00 61.53 102 TRP A CA 1
ATOM 846 C C . TRP A 1 102 ? -1.003 16.215 2.734 1.00 61.53 102 TRP A C 1
ATOM 848 O O . TRP A 1 102 ? -1.999 16.925 2.626 1.00 61.53 102 TRP A O 1
ATOM 858 N N . LYS A 1 103 ? 0.197 16.622 2.308 1.00 62.03 103 LYS A N 1
ATOM 859 C CA . LYS A 1 103 ? 0.440 17.987 1.824 1.00 62.03 103 LYS A CA 1
ATOM 860 C C . LYS A 1 103 ? -0.411 18.351 0.603 1.00 62.03 103 LYS A C 1
ATOM 862 O O . LYS A 1 103 ? -0.799 19.506 0.472 1.00 62.03 103 LYS A O 1
ATOM 867 N N . ILE A 1 104 ? -0.705 17.389 -0.273 1.00 57.47 104 ILE A N 1
ATOM 868 C CA . ILE A 1 104 ? -1.435 17.637 -1.526 1.00 57.47 104 ILE A CA 1
ATOM 869 C C . ILE A 1 104 ? -2.962 17.618 -1.325 1.00 57.47 104 ILE A C 1
ATOM 871 O O . ILE A 1 104 ? -3.670 18.394 -1.966 1.00 57.47 104 ILE A O 1
ATOM 875 N N . TYR A 1 105 ? -3.489 16.745 -0.460 1.00 55.31 105 TYR A N 1
ATOM 876 C CA . TYR A 1 105 ? -4.920 16.400 -0.447 1.00 55.31 105 TYR A CA 1
ATOM 877 C C . TYR A 1 105 ? -5.668 16.711 0.858 1.00 55.31 105 TYR A C 1
ATOM 879 O O . TYR A 1 105 ? -6.883 16.504 0.900 1.00 55.31 105 TYR A O 1
ATOM 887 N N . VAL A 1 106 ? -5.012 17.259 1.891 1.00 54.84 106 VAL A N 1
ATOM 888 C CA . VAL A 1 106 ? -5.666 17.656 3.162 1.00 54.84 106 VAL A CA 1
ATOM 889 C C . VAL A 1 106 ? -6.859 18.596 2.960 1.00 54.84 106 VAL A C 1
ATOM 891 O O . VAL A 1 106 ? -7.824 18.508 3.713 1.00 54.84 106 VAL A O 1
ATOM 894 N N . ASN A 1 107 ? -6.852 19.420 1.909 1.00 50.66 107 ASN A N 1
ATOM 895 C CA . ASN A 1 107 ? -7.883 20.440 1.692 1.00 50.66 107 ASN A CA 1
ATOM 896 C C . ASN A 1 107 ? -9.122 19.965 0.905 1.00 50.66 107 ASN A C 1
ATOM 898 O O . ASN A 1 107 ? -10.046 20.752 0.723 1.00 50.66 107 ASN A O 1
ATOM 902 N N . TYR A 1 108 ? -9.176 18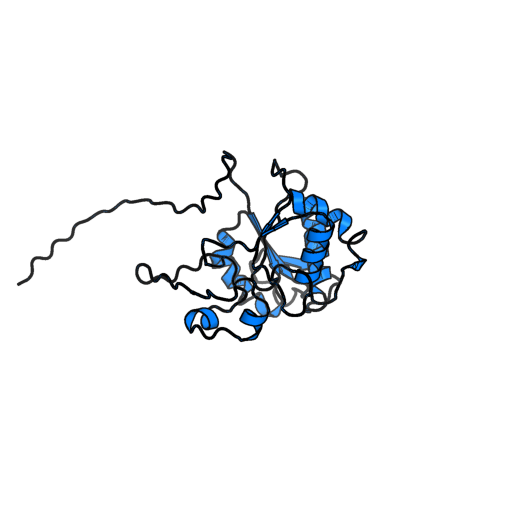.712 0.430 1.00 49.47 108 TYR A N 1
ATOM 903 C CA . TYR A 1 108 ? -10.203 18.273 -0.535 1.00 49.47 108 TYR A CA 1
ATOM 904 C C . TYR A 1 108 ? -11.267 17.300 -0.008 1.00 49.47 108 TYR A C 1
ATOM 906 O O . TYR A 1 108 ? -12.114 16.869 -0.790 1.00 49.47 108 TYR A O 1
ATOM 914 N N . PHE A 1 109 ? -11.273 16.924 1.274 1.00 48.06 109 PHE A N 1
ATOM 915 C CA . PHE A 1 109 ? -12.090 15.785 1.713 1.00 48.06 109 PHE A CA 1
ATOM 916 C C . PHE A 1 109 ? -13.212 16.100 2.708 1.00 48.06 109 PHE A C 1
ATOM 918 O O . PHE A 1 109 ? -12.988 16.551 3.827 1.00 48.06 109 PHE A O 1
ATOM 925 N N . ILE A 1 110 ? -14.431 15.755 2.278 1.00 49.09 110 ILE A N 1
ATOM 926 C CA . ILE A 1 110 ? -15.707 15.834 2.996 1.00 49.09 110 ILE A CA 1
ATOM 927 C C . ILE A 1 110 ? -16.148 14.436 3.490 1.00 49.09 110 ILE A C 1
ATOM 929 O O . ILE A 1 110 ? -16.085 13.449 2.764 1.00 49.09 110 ILE A O 1
ATOM 933 N N . ILE A 1 111 ? -16.609 14.418 4.750 1.00 50.22 111 ILE A N 1
ATOM 934 C CA . ILE A 1 111 ? -17.613 13.576 5.444 1.00 50.22 111 ILE A CA 1
ATOM 935 C C . ILE A 1 111 ? -17.614 12.055 5.160 1.00 50.22 111 ILE A C 1
ATOM 937 O O . ILE A 1 111 ? -18.564 11.493 4.623 1.00 50.22 111 ILE A O 1
ATOM 941 N N . LEU A 1 112 ? -16.632 11.336 5.708 1.00 52.34 112 LEU A N 1
ATOM 942 C CA . LEU A 1 112 ? -16.876 9.992 6.255 1.00 52.34 112 LEU A CA 1
ATOM 943 C C . LEU A 1 112 ? -16.572 10.035 7.747 1.00 52.34 112 LEU A C 1
ATOM 945 O O . LEU A 1 112 ? -15.416 10.056 8.132 1.00 52.34 112 LEU A O 1
ATOM 949 N N . LYS A 1 113 ? -17.586 10.055 8.619 1.00 65.44 113 LYS A N 1
ATOM 950 C CA . LYS A 1 113 ? -17.339 10.200 10.069 1.00 65.44 113 LYS A CA 1
ATOM 951 C C . LYS A 1 113 ? -16.584 9.010 10.678 1.00 65.44 113 LYS A C 1
ATOM 953 O O . LYS A 1 113 ? -15.876 9.181 11.668 1.00 65.44 113 LYS A O 1
ATOM 958 N N . LYS A 1 114 ? -16.730 7.810 10.102 1.00 82.56 114 LYS A N 1
ATOM 959 C CA . LYS A 1 114 ? -16.104 6.588 10.621 1.00 82.56 114 LYS A CA 1
ATOM 960 C C . LYS A 1 114 ? -14.783 6.300 9.892 1.00 82.56 114 LYS A C 1
ATOM 962 O O . LYS A 1 114 ? -14.802 6.159 8.666 1.00 82.56 114 LYS A O 1
ATOM 967 N N . PRO A 1 115 ? -13.650 6.177 10.606 1.00 87.69 115 PRO A N 1
ATOM 968 C CA . PRO A 1 115 ? -12.397 5.756 9.993 1.00 87.69 115 PRO A CA 1
ATOM 969 C C . PRO A 1 115 ? -12.498 4.287 9.565 1.00 87.69 115 PRO A C 1
ATOM 971 O O . PRO A 1 115 ? -12.893 3.423 10.354 1.00 87.69 115 PRO A O 1
ATOM 974 N N . LEU A 1 116 ? -12.149 3.999 8.314 1.00 85.94 116 LEU A N 1
ATOM 975 C CA . LEU A 1 116 ? -12.300 2.669 7.736 1.00 85.94 116 LEU A CA 1
ATOM 976 C C . LEU A 1 116 ? -11.192 2.391 6.722 1.00 85.94 116 LEU A C 1
ATOM 978 O O . LEU A 1 116 ? -10.846 3.261 5.918 1.00 85.94 116 LEU A O 1
ATOM 982 N N . ALA A 1 117 ? -10.680 1.165 6.751 1.00 85.81 117 ALA A N 1
ATOM 983 C CA . ALA A 1 117 ? -9.791 0.629 5.735 1.00 85.81 117 ALA A CA 1
ATOM 984 C C . ALA A 1 117 ? -10.326 -0.709 5.214 1.00 85.81 117 ALA A C 1
ATOM 986 O O . ALA A 1 117 ? -10.888 -1.498 5.975 1.00 85.81 117 ALA A O 1
ATOM 987 N N . PHE A 1 118 ? -10.158 -0.952 3.919 1.00 87.12 118 PHE A N 1
ATOM 988 C CA . PHE A 1 118 ? -10.643 -2.132 3.210 1.00 87.12 118 PHE A CA 1
ATOM 989 C C . PHE A 1 118 ? -9.497 -2.847 2.509 1.00 87.12 118 PHE A C 1
ATOM 991 O O . PHE A 1 118 ? -8.569 -2.200 2.034 1.00 87.12 118 PHE A O 1
ATOM 998 N N . GLY A 1 119 ? -9.584 -4.161 2.380 1.00 86.12 119 GLY A N 1
ATOM 999 C CA . GLY A 1 119 ? -8.635 -4.947 1.599 1.00 86.12 119 GLY A CA 1
ATOM 1000 C C . GLY A 1 119 ? -8.797 -6.427 1.890 1.00 86.12 119 GLY A C 1
ATOM 1001 O O . GLY A 1 119 ? -9.778 -6.837 2.505 1.00 86.12 119 GLY A O 1
ATOM 1002 N N . HIS A 1 120 ? -7.816 -7.236 1.503 1.00 88.56 120 HIS A N 1
ATOM 1003 C CA . HIS A 1 120 ? -7.803 -8.638 1.904 1.00 88.56 120 HIS A CA 1
ATOM 1004 C C . HIS A 1 120 ? -7.354 -8.750 3.363 1.00 88.56 120 HIS A C 1
ATOM 1006 O O . HIS A 1 120 ? -6.192 -8.476 3.657 1.00 88.56 120 HIS A O 1
ATOM 1012 N N . LEU A 1 121 ? -8.251 -9.137 4.271 1.00 90.88 121 LEU A N 1
ATOM 1013 C CA . LEU A 1 121 ? -7.934 -9.260 5.695 1.00 90.88 121 LEU A CA 1
ATOM 1014 C C . LEU A 1 121 ? -7.397 -10.658 6.019 1.00 90.88 121 LEU A C 1
ATOM 1016 O O . LEU A 1 121 ? -8.154 -11.631 6.048 1.00 90.88 121 LEU A O 1
ATOM 1020 N N . PHE A 1 122 ? -6.106 -10.732 6.328 1.00 91.19 122 PHE A N 1
ATOM 1021 C CA . PHE A 1 122 ? -5.499 -11.924 6.899 1.00 91.19 122 PHE A CA 1
ATOM 1022 C C . PHE A 1 122 ? -5.776 -12.021 8.400 1.00 91.19 122 PHE A C 1
ATOM 1024 O O . PHE A 1 122 ? -5.721 -11.021 9.117 1.00 91.19 122 PHE A O 1
ATOM 1031 N N . ALA A 1 123 ? -6.017 -13.244 8.867 1.00 87.94 123 ALA A N 1
ATOM 1032 C CA . ALA A 1 123 ? -6.065 -13.639 10.271 1.00 87.94 123 ALA A CA 1
ATOM 1033 C C . ALA A 1 123 ? -5.171 -14.871 10.470 1.00 87.94 123 ALA A C 1
ATOM 1035 O O . ALA A 1 123 ? -5.641 -16.009 10.366 1.00 87.94 123 ALA A O 1
ATOM 1036 N N . PRO A 1 124 ? -3.867 -14.657 10.702 1.00 83.00 124 PRO A N 1
ATOM 1037 C CA . PRO A 1 124 ? -2.903 -15.738 10.846 1.00 83.00 124 PRO A CA 1
ATOM 1038 C C . PRO A 1 124 ? -3.281 -16.729 11.959 1.00 83.00 124 PRO A C 1
ATOM 1040 O O . PRO A 1 124 ? -3.595 -16.340 13.085 1.00 83.00 124 PRO A O 1
ATOM 1043 N N . LYS A 1 125 ? -3.184 -18.037 11.682 1.00 79.50 125 LYS A N 1
ATOM 1044 C CA . LYS A 1 125 ? -3.488 -19.103 12.664 1.00 79.50 125 LYS A CA 1
ATOM 1045 C C . LYS A 1 125 ? -2.607 -19.082 13.919 1.00 79.50 125 LYS A C 1
ATOM 1047 O O . LYS A 1 125 ? -3.009 -19.624 14.941 1.00 79.50 125 LYS A O 1
ATOM 1052 N N . ASN A 1 126 ? -1.428 -18.467 13.851 1.00 81.94 126 ASN A N 1
ATOM 1053 C CA . ASN A 1 126 ? -0.496 -18.346 14.975 1.00 81.94 126 ASN A CA 1
ATOM 1054 C C . ASN A 1 126 ? -0.916 -17.292 16.022 1.00 81.94 126 ASN A C 1
ATOM 1056 O O . ASN A 1 126 ? -0.148 -17.020 16.941 1.00 81.94 126 ASN A O 1
ATOM 1060 N N . GLY A 1 127 ? -2.097 -16.681 15.879 1.00 81.94 127 GLY A N 1
ATOM 1061 C CA . GLY A 1 127 ? -2.617 -15.683 16.815 1.00 81.94 127 GLY A CA 1
ATOM 1062 C C . GLY A 1 127 ? -2.046 -14.279 16.614 1.00 81.94 127 GLY A C 1
ATOM 1063 O O . GLY A 1 127 ? -2.345 -13.385 17.405 1.00 81.94 127 GLY A O 1
ATOM 1064 N N . ALA A 1 128 ? -1.242 -14.054 15.569 1.00 86.31 128 ALA A N 1
ATOM 1065 C CA . ALA A 1 128 ? -0.797 -12.711 15.226 1.00 86.31 128 ALA A CA 1
ATOM 1066 C C . ALA A 1 128 ? -2.000 -11.813 14.861 1.00 86.31 128 ALA A C 1
ATOM 1068 O O . ALA A 1 128 ? -2.972 -12.304 14.279 1.00 86.31 128 ALA A O 1
ATOM 1069 N N . PRO A 1 129 ? -1.939 -10.498 15.150 1.00 90.06 129 PRO A N 1
ATOM 1070 C CA . PRO A 1 129 ? -3.019 -9.580 14.814 1.00 90.06 129 PRO A CA 1
ATOM 1071 C C . PRO A 1 129 ? -3.385 -9.608 13.329 1.00 90.06 129 PRO A C 1
ATOM 1073 O O . PRO A 1 129 ? -2.519 -9.724 12.452 1.00 90.06 129 PRO A O 1
ATOM 1076 N N . ASN A 1 130 ? -4.679 -9.441 13.057 1.00 92.94 130 ASN A N 1
ATOM 1077 C CA . ASN A 1 130 ? -5.180 -9.356 11.694 1.00 92.94 130 ASN A CA 1
ATOM 1078 C C . ASN A 1 130 ? -4.549 -8.165 10.967 1.00 92.94 130 ASN A C 1
ATOM 1080 O O . ASN A 1 130 ? -4.393 -7.093 11.552 1.00 92.94 130 ASN A O 1
ATOM 1084 N N . HIS A 1 131 ? -4.249 -8.325 9.684 1.00 92.88 131 HIS A N 1
ATOM 1085 C CA . HIS A 1 131 ? -3.702 -7.254 8.856 1.00 92.88 131 HIS A CA 1
ATOM 1086 C C . HIS A 1 131 ? -4.250 -7.326 7.434 1.00 92.88 131 HIS A C 1
ATOM 1088 O O . HIS A 1 131 ? -4.634 -8.391 6.952 1.00 92.88 131 HIS A O 1
ATOM 1094 N N . LEU A 1 132 ? -4.324 -6.175 6.773 1.00 90.31 132 LEU A N 1
ATOM 1095 C CA . LEU A 1 132 ? -4.643 -6.096 5.354 1.00 90.31 132 LEU A CA 1
ATOM 1096 C C . LEU A 1 132 ? -3.422 -6.539 4.544 1.00 90.31 132 LEU A C 1
ATOM 1098 O O . LEU A 1 132 ? -2.302 -6.212 4.914 1.00 90.31 132 LEU A O 1
ATOM 1102 N N . SER A 1 133 ? -3.622 -7.270 3.450 1.00 89.75 133 SER A N 1
ATOM 1103 C CA . SER A 1 133 ? -2.531 -7.709 2.575 1.00 89.75 133 SER A CA 1
ATOM 1104 C C . SER A 1 133 ? -1.984 -6.560 1.727 1.00 89.75 133 SER A C 1
ATOM 1106 O O . SER A 1 133 ? -2.719 -5.945 0.952 1.00 89.75 133 SER A O 1
ATOM 1108 N N . GLY A 1 134 ? -0.671 -6.336 1.772 1.00 83.31 134 GLY A N 1
ATOM 1109 C CA . GLY A 1 134 ? -0.002 -5.386 0.881 1.00 83.31 134 GLY A CA 1
ATOM 1110 C C . GLY A 1 134 ? 0.009 -5.836 -0.582 1.00 83.31 134 GLY A C 1
ATOM 1111 O O . GLY A 1 134 ? -0.026 -4.999 -1.482 1.00 83.31 134 GLY A O 1
ATOM 1112 N N . GLY A 1 135 ? 0.027 -7.151 -0.828 1.00 81.81 135 GLY A N 1
ATOM 1113 C CA . GLY A 1 135 ? 0.053 -7.739 -2.172 1.00 81.81 135 GLY A CA 1
ATOM 1114 C C . GLY A 1 135 ? -1.290 -7.671 -2.901 1.00 81.81 135 GLY A C 1
ATOM 1115 O O . GLY A 1 135 ? -1.312 -7.454 -4.109 1.00 81.81 135 GLY A O 1
ATOM 1116 N N . ALA A 1 136 ? -2.404 -7.800 -2.172 1.00 84.62 136 ALA A N 1
ATOM 1117 C CA . ALA A 1 136 ? -3.742 -7.588 -2.735 1.00 84.62 136 ALA A CA 1
ATOM 1118 C C . ALA A 1 136 ? -4.067 -6.098 -2.940 1.00 84.62 136 ALA A C 1
ATOM 1120 O O . ALA A 1 136 ? -4.991 -5.759 -3.677 1.00 84.62 136 ALA A O 1
ATOM 1121 N N . GLY A 1 137 ? -3.325 -5.218 -2.261 1.00 84.81 137 GLY A N 1
ATOM 1122 C CA . GLY A 1 137 ? -3.675 -3.816 -2.104 1.00 84.81 137 GLY A CA 1
ATOM 1123 C C . GLY A 1 137 ? -4.749 -3.602 -1.035 1.00 84.81 137 GLY A C 1
ATOM 1124 O O . GLY A 1 137 ? -5.469 -4.515 -0.622 1.00 84.81 137 GLY A O 1
ATOM 1125 N N . TYR A 1 138 ? -4.845 -2.358 -0.576 1.00 85.44 138 TYR A N 1
ATOM 1126 C CA . TYR A 1 138 ? -5.836 -1.926 0.398 1.00 85.44 138 TYR A CA 1
ATOM 1127 C C . TYR A 1 138 ? -6.239 -0.468 0.143 1.00 85.44 138 TYR A C 1
ATOM 1129 O O . TYR A 1 138 ? -5.504 0.303 -0.476 1.00 85.44 138 TYR A O 1
ATOM 1137 N N . VAL A 1 139 ? -7.414 -0.082 0.633 1.00 86.19 139 VAL A N 1
ATOM 1138 C CA . VAL A 1 139 ? -7.988 1.263 0.515 1.00 86.19 139 VAL A CA 1
ATOM 1139 C C . VAL A 1 139 ? -8.172 1.836 1.911 1.00 86.19 139 VAL A C 1
ATOM 1141 O O . VAL A 1 139 ? -8.838 1.227 2.743 1.00 86.19 139 VAL A O 1
ATOM 1144 N N . ILE A 1 140 ? -7.626 3.022 2.169 1.00 83.88 140 ILE A N 1
ATOM 1145 C CA . ILE A 1 140 ? -7.809 3.748 3.431 1.00 83.88 140 ILE A CA 1
ATOM 1146 C C . ILE A 1 140 ? -8.668 4.972 3.138 1.00 83.88 140 ILE A C 1
ATOM 1148 O O . ILE A 1 140 ? -8.338 5.768 2.259 1.00 83.88 140 ILE A O 1
ATOM 1152 N N . ASN A 1 141 ? -9.778 5.132 3.859 1.00 82.31 141 ASN A N 1
ATOM 1153 C CA . ASN A 1 141 ? -10.592 6.330 3.706 1.00 82.31 141 ASN A CA 1
ATOM 1154 C C . ASN A 1 141 ? -9.913 7.554 4.336 1.00 82.31 141 ASN A C 1
ATOM 1156 O O . ASN A 1 141 ? -9.019 7.445 5.175 1.00 82.31 141 ASN A O 1
ATOM 1160 N N . THR A 1 142 ? -10.365 8.746 3.965 1.00 76.12 142 THR A N 1
ATOM 1161 C CA . THR A 1 142 ? -9.662 9.976 4.342 1.00 76.12 142 THR A CA 1
ATOM 1162 C C . THR A 1 142 ? -9.614 10.214 5.844 1.00 76.12 142 THR A C 1
ATOM 1164 O O . THR A 1 142 ? -8.602 10.685 6.340 1.00 76.12 142 THR A O 1
ATOM 1167 N N . VAL A 1 143 ? -10.649 9.840 6.600 1.00 80.69 143 VAL A N 1
ATOM 1168 C CA . VAL A 1 143 ? -10.641 10.035 8.060 1.00 80.69 143 VAL A CA 1
ATOM 1169 C C . VAL A 1 143 ? -9.700 9.062 8.765 1.00 80.69 143 VAL A C 1
ATOM 1171 O O . VAL A 1 143 ? -9.010 9.459 9.702 1.00 80.69 143 VAL A O 1
ATOM 1174 N N . ALA A 1 144 ? -9.605 7.812 8.309 1.00 85.62 144 ALA A N 1
ATOM 1175 C CA . ALA A 1 144 ? -8.580 6.887 8.789 1.00 85.62 144 ALA A CA 1
ATOM 1176 C C . ALA A 1 144 ? -7.177 7.390 8.444 1.00 85.62 144 ALA A C 1
ATOM 1178 O O . ALA A 1 144 ? -6.293 7.397 9.299 1.00 85.62 144 ALA A O 1
ATOM 1179 N N . LEU A 1 145 ? -6.997 7.873 7.216 1.00 81.38 145 LEU A N 1
ATOM 1180 C CA . LEU A 1 145 ? -5.733 8.414 6.752 1.00 81.38 145 LEU A CA 1
ATOM 1181 C C . LEU A 1 145 ? -5.318 9.644 7.578 1.00 81.38 145 LEU A C 1
ATOM 1183 O O . LEU A 1 145 ? -4.198 9.698 8.073 1.00 81.38 145 LEU A O 1
ATOM 1187 N N . GLN A 1 146 ? -6.238 10.581 7.825 1.00 80.06 146 GLN A N 1
ATOM 1188 C CA . GLN A 1 146 ? -5.990 11.776 8.638 1.00 80.06 146 GLN A CA 1
ATOM 1189 C C . GLN A 1 146 ? -5.576 11.456 10.075 1.00 80.06 146 GLN A C 1
ATOM 1191 O O . GLN A 1 146 ? -4.785 12.191 10.658 1.00 80.06 146 GLN A O 1
ATOM 1196 N N . ARG A 1 147 ? -6.075 10.353 10.642 1.00 86.62 147 ARG A N 1
ATOM 1197 C CA . ARG A 1 147 ? -5.634 9.870 11.957 1.00 86.62 147 ARG A CA 1
ATOM 1198 C C . ARG A 1 147 ? -4.261 9.216 11.883 1.00 86.62 147 ARG A C 1
ATOM 1200 O O . ARG A 1 147 ? -3.415 9.485 12.728 1.00 86.62 147 ARG A O 1
ATOM 1207 N N . MET A 1 148 ? -4.049 8.353 10.894 1.00 86.75 148 MET A N 1
ATOM 1208 C CA . MET A 1 148 ? -2.841 7.540 10.779 1.00 86.75 148 MET A CA 1
ATOM 1209 C C . MET A 1 148 ? -1.592 8.381 10.537 1.00 86.75 148 MET A C 1
ATOM 1211 O O . MET A 1 148 ? -0.586 8.193 11.210 1.00 86.75 148 MET A O 1
ATOM 1215 N N . LEU A 1 149 ? -1.661 9.322 9.600 1.00 81.88 149 LEU A N 1
ATOM 1216 C CA . LEU A 1 149 ? -0.507 10.072 9.107 1.00 81.88 149 LEU A CA 1
ATOM 1217 C C . LEU A 1 149 ? 0.318 10.793 10.182 1.00 81.88 149 LEU A C 1
ATOM 1219 O O . LEU A 1 149 ? 1.515 10.514 10.264 1.00 81.88 149 LEU A O 1
ATOM 1223 N N . PRO A 1 150 ? -0.264 11.668 11.024 1.00 83.31 150 PRO A N 1
ATOM 1224 C CA . PRO A 1 150 ? 0.502 12.362 12.060 1.00 83.31 150 PRO A CA 1
ATOM 1225 C C . PRO A 1 150 ? 1.030 11.418 13.153 1.00 83.31 150 PRO A C 1
ATOM 1227 O O . PRO A 1 150 ? 1.986 11.756 13.847 1.00 83.31 150 PRO A O 1
ATOM 1230 N N . ASN A 1 151 ? 0.427 10.233 13.298 1.00 88.12 151 ASN A N 1
ATOM 1231 C CA . ASN A 1 151 ? 0.781 9.254 14.325 1.00 88.12 151 ASN A CA 1
ATOM 1232 C C . ASN A 1 151 ? 1.769 8.188 13.838 1.00 88.12 151 ASN A C 1
ATOM 1234 O O . ASN A 1 151 ? 2.358 7.489 14.663 1.00 88.12 151 ASN A O 1
ATOM 1238 N N . LEU A 1 152 ? 1.962 8.053 12.519 1.00 83.44 152 LEU A N 1
ATOM 1239 C CA . LEU A 1 152 ? 2.705 6.945 11.924 1.00 83.44 152 LEU A CA 1
ATOM 1240 C C . LEU A 1 152 ? 4.136 6.875 12.473 1.00 83.44 152 LEU A C 1
ATOM 1242 O O . LEU A 1 152 ? 4.568 5.812 12.877 1.00 83.44 152 LEU A O 1
ATOM 1246 N N . GLN A 1 153 ? 4.845 8.002 12.559 1.00 83.44 153 GLN A N 1
ATOM 1247 C CA . GLN A 1 153 ? 6.228 8.056 13.067 1.00 83.44 153 GLN A CA 1
ATOM 1248 C C . GLN A 1 153 ? 6.347 8.394 14.557 1.00 83.44 153 GLN A C 1
ATOM 1250 O O . GLN A 1 153 ? 7.453 8.516 15.072 1.00 83.44 153 GLN A O 1
ATOM 1255 N N . THR A 1 154 ? 5.227 8.571 15.252 1.00 88.69 154 THR A N 1
ATOM 1256 C CA . THR A 1 154 ? 5.205 8.928 16.673 1.00 88.69 154 THR A CA 1
ATOM 1257 C C . THR A 1 154 ? 4.586 7.782 17.462 1.00 88.69 154 THR A C 1
ATOM 1259 O O . THR A 1 154 ? 5.252 6.783 17.725 1.00 88.69 154 THR A O 1
ATOM 1262 N N . SER A 1 155 ? 3.296 7.855 17.782 1.00 93.50 155 SER A N 1
ATOM 1263 C CA . SER A 1 155 ? 2.602 6.849 18.587 1.00 93.50 155 SER A CA 1
ATOM 1264 C C . SER A 1 155 ? 2.600 5.456 17.951 1.00 93.50 155 SER A C 1
ATOM 1266 O O . SER A 1 155 ? 2.550 4.456 18.669 1.00 93.50 155 SER A O 1
ATOM 1268 N N . CYS A 1 156 ? 2.682 5.373 16.621 1.00 91.94 156 CYS A N 1
ATOM 1269 C CA . CYS A 1 156 ? 2.745 4.104 15.913 1.00 91.94 156 CYS A CA 1
ATOM 1270 C C . CYS A 1 156 ? 4.161 3.555 15.715 1.00 91.94 156 CYS A C 1
ATOM 1272 O O . CYS A 1 156 ? 4.264 2.390 15.350 1.00 91.94 156 CYS A O 1
ATOM 1274 N N . ALA A 1 157 ? 5.232 4.312 15.984 1.00 89.50 157 ALA A N 1
ATOM 1275 C CA . ALA A 1 157 ? 6.606 3.897 15.669 1.00 89.50 157 ALA A CA 1
ATOM 1276 C C . ALA A 1 157 ? 6.990 2.538 16.284 1.00 89.50 157 ALA A C 1
ATOM 1278 O O . ALA A 1 157 ? 7.700 1.751 15.666 1.00 89.50 157 ALA A O 1
ATOM 1279 N N . GLN A 1 158 ? 6.442 2.220 17.460 1.00 90.44 158 GLN A N 1
ATOM 1280 C CA . GLN A 1 158 ? 6.613 0.931 18.142 1.00 90.44 158 GLN A CA 1
ATOM 1281 C C . GLN A 1 158 ? 6.131 -0.289 17.332 1.00 90.44 158 GLN A C 1
ATOM 1283 O O . GLN A 1 158 ? 6.562 -1.411 17.580 1.00 90.44 158 GLN A O 1
ATOM 1288 N N . TRP A 1 159 ? 5.234 -0.087 16.363 1.00 88.38 159 TRP A N 1
ATOM 1289 C CA . TRP A 1 159 ? 4.686 -1.145 15.512 1.00 88.38 159 TRP A CA 1
ATOM 1290 C C . TRP A 1 159 ? 5.461 -1.326 14.207 1.00 88.38 159 TRP A C 1
ATOM 1292 O O . TRP A 1 159 ? 5.089 -2.193 13.411 1.00 88.38 159 TRP A O 1
ATOM 1302 N N . TYR A 1 160 ? 6.490 -0.508 13.969 1.00 87.12 160 TYR A N 1
ATOM 1303 C CA . TYR A 1 160 ? 7.304 -0.567 12.765 1.00 87.12 160 TYR A CA 1
ATOM 1304 C C . TYR A 1 160 ? 7.979 -1.925 12.643 1.00 87.12 160 TYR A C 1
ATOM 1306 O O . TYR A 1 160 ? 8.667 -2.382 13.556 1.00 87.12 160 TYR A O 1
ATOM 1314 N N . VAL A 1 161 ? 7.813 -2.551 11.479 1.00 83.56 161 VAL A N 1
ATOM 1315 C CA . VAL A 1 161 ? 8.571 -3.745 11.130 1.00 83.56 161 VAL A CA 1
ATOM 1316 C C . VAL A 1 161 ? 9.156 -3.585 9.726 1.00 83.56 161 VAL A C 1
ATOM 1318 O O . VAL A 1 161 ? 8.398 -3.337 8.778 1.00 83.56 161 VAL A O 1
ATOM 1321 N N . PRO A 1 162 ? 10.488 -3.702 9.563 1.00 82.94 162 PRO A N 1
ATOM 1322 C CA . PRO A 1 162 ? 11.124 -3.621 8.254 1.00 82.94 162 PRO A CA 1
ATOM 1323 C C . PRO A 1 162 ? 10.548 -4.662 7.291 1.00 82.94 162 PRO A C 1
ATOM 1325 O O . PRO A 1 162 ? 10.345 -5.819 7.655 1.00 82.94 162 PRO A O 1
ATOM 1328 N N . GLY A 1 163 ? 10.263 -4.251 6.057 1.00 80.50 163 GLY A N 1
ATOM 1329 C CA . GLY A 1 163 ? 9.741 -5.129 5.007 1.00 80.50 163 GLY A CA 1
ATOM 1330 C C . GLY A 1 163 ? 8.290 -5.597 5.146 1.00 80.50 163 GLY A C 1
ATOM 1331 O O . GLY A 1 163 ? 7.742 -6.104 4.172 1.00 80.50 163 GLY A O 1
ATOM 1332 N N . MET A 1 164 ? 7.644 -5.389 6.295 1.00 86.56 164 MET A N 1
ATOM 1333 C CA . MET A 1 164 ? 6.246 -5.770 6.543 1.00 86.56 164 MET A CA 1
ATOM 1334 C C . MET A 1 164 ? 5.370 -4.527 6.697 1.00 86.56 164 MET A C 1
ATOM 1336 O O . MET A 1 164 ? 4.778 -4.259 7.743 1.00 86.56 164 MET A O 1
ATOM 1340 N N . GLU A 1 165 ? 5.341 -3.730 5.632 1.00 86.69 165 GLU A N 1
ATOM 1341 C CA . GLU A 1 165 ? 4.611 -2.463 5.572 1.00 86.69 165 GLU A CA 1
ATOM 1342 C C . GLU A 1 165 ? 3.118 -2.626 5.857 1.00 86.69 165 GLU A C 1
ATOM 1344 O O . GLU A 1 165 ? 2.529 -1.841 6.592 1.00 86.69 165 GLU A O 1
ATOM 1349 N N . ASP A 1 166 ? 2.521 -3.669 5.308 1.00 88.38 166 ASP A N 1
ATOM 1350 C CA . ASP A 1 166 ? 1.103 -3.962 5.419 1.00 88.38 166 ASP A CA 1
ATOM 1351 C C . ASP A 1 166 ? 0.695 -4.341 6.852 1.00 88.38 166 ASP A C 1
ATOM 1353 O O . ASP A 1 166 ? -0.318 -3.857 7.371 1.00 88.38 166 ASP A O 1
ATOM 1357 N N . VAL A 1 167 ? 1.542 -5.108 7.542 1.00 91.44 167 VAL A N 1
ATOM 1358 C CA . VAL A 1 167 ? 1.439 -5.372 8.983 1.00 91.44 167 VAL A CA 1
ATOM 1359 C C . VAL A 1 167 ? 1.594 -4.077 9.778 1.00 91.44 167 VAL A C 1
ATOM 1361 O O . VAL A 1 167 ? 0.787 -3.814 10.672 1.00 91.44 167 VAL A O 1
ATOM 1364 N N . TYR A 1 168 ? 2.597 -3.257 9.456 1.00 90.88 168 TYR A N 1
ATOM 1365 C CA . TYR A 1 168 ? 2.857 -2.005 10.163 1.00 90.88 168 TYR A CA 1
ATOM 1366 C C . TYR A 1 168 ? 1.668 -1.036 10.076 1.00 90.88 168 TYR A C 1
ATOM 1368 O O . TYR A 1 168 ? 1.163 -0.566 11.099 1.00 90.88 168 TYR A O 1
ATOM 1376 N N . VAL A 1 169 ? 1.170 -0.794 8.864 1.00 89.50 169 VAL A N 1
ATOM 1377 C CA . VAL A 1 169 ? 0.001 0.054 8.606 1.00 89.50 169 VAL A CA 1
ATOM 1378 C C . VAL A 1 169 ? -1.228 -0.485 9.312 1.00 89.50 169 VAL A C 1
ATOM 1380 O O . VAL A 1 169 ? -1.908 0.263 10.010 1.00 89.50 169 VAL A O 1
ATOM 1383 N N . SER A 1 170 ? -1.498 -1.784 9.191 1.00 93.31 170 SER A N 1
ATOM 1384 C CA . SER A 1 170 ? -2.678 -2.394 9.806 1.00 93.31 170 SER A CA 1
ATOM 1385 C C . SER A 1 170 ? -2.664 -2.271 11.328 1.00 93.31 170 SER A C 1
ATOM 1387 O O . SER A 1 170 ? -3.687 -1.922 11.917 1.00 93.31 170 SER A O 1
ATOM 1389 N N . ARG A 1 171 ? -1.503 -2.478 11.963 1.00 94.06 171 ARG A N 1
ATOM 1390 C CA . ARG A 1 171 ? -1.331 -2.299 13.412 1.00 94.06 171 ARG A CA 1
ATOM 1391 C C . ARG A 1 171 ? -1.535 -0.849 13.834 1.00 94.06 171 ARG A C 1
ATOM 1393 O O . ARG A 1 171 ? -2.245 -0.600 14.803 1.00 94.06 171 ARG A O 1
ATOM 1400 N N . CYS A 1 172 ? -0.974 0.108 13.094 1.00 92.94 172 CYS A N 1
ATOM 1401 C CA . CYS A 1 172 ? -1.177 1.529 13.378 1.00 92.94 172 CYS A CA 1
ATOM 1402 C C . CYS A 1 172 ? -2.655 1.930 13.241 1.00 92.94 172 CYS A C 1
ATOM 1404 O O . CYS A 1 172 ? -3.205 2.597 14.113 1.00 92.94 172 CYS A O 1
ATOM 1406 N N . LEU A 1 173 ? -3.335 1.469 12.187 1.00 93.44 173 LEU A N 1
ATOM 1407 C CA . LEU A 1 173 ? -4.766 1.694 11.984 1.00 93.44 173 LEU A CA 1
ATOM 1408 C C . LEU A 1 173 ? -5.595 1.128 13.147 1.00 93.44 173 LEU A C 1
ATOM 1410 O O . LEU A 1 173 ? -6.425 1.844 13.705 1.00 93.44 173 LEU A O 1
ATOM 1414 N N . GLN A 1 174 ? -5.338 -0.113 13.560 1.00 95.06 174 GLN A N 1
ATOM 1415 C CA . GLN A 1 174 ? -6.011 -0.733 14.707 1.00 95.06 174 GLN A CA 1
ATOM 1416 C C . GLN A 1 174 ? -5.760 0.039 16.007 1.00 95.06 174 GLN A C 1
ATOM 1418 O O . GLN A 1 174 ? -6.713 0.343 16.721 1.00 95.06 174 GLN A O 1
ATOM 1423 N N . TYR A 1 175 ? -4.506 0.417 16.279 1.00 95.75 175 TYR A N 1
ATOM 1424 C CA . TYR A 1 175 ? -4.125 1.218 17.447 1.00 95.75 175 TYR A CA 1
ATOM 1425 C C . TYR A 1 175 ? -4.872 2.562 17.502 1.00 95.75 175 TYR A C 1
ATOM 1427 O O . TYR A 1 175 ? -5.267 3.024 18.569 1.00 95.75 175 TYR A O 1
ATOM 1435 N N . LEU A 1 176 ? -5.141 3.167 16.342 1.00 94.75 176 LEU A N 1
ATOM 1436 C CA . LEU A 1 176 ? -5.879 4.428 16.207 1.00 94.75 176 LEU A CA 1
ATOM 1437 C C . LEU A 1 176 ? -7.402 4.241 16.081 1.00 94.75 176 LEU A C 1
ATOM 1439 O O . LEU A 1 176 ? -8.117 5.158 15.650 1.00 94.75 176 LEU A O 1
ATOM 1443 N N . ASN A 1 177 ? -7.910 3.065 16.461 1.00 95.50 177 ASN A N 1
ATOM 1444 C CA . ASN A 1 177 ? -9.324 2.693 16.415 1.00 95.50 177 ASN A CA 1
ATOM 1445 C C . ASN A 1 177 ? -9.947 2.820 15.012 1.00 95.50 177 ASN A C 1
ATOM 1447 O O . ASN A 1 177 ? -11.119 3.179 14.858 1.00 95.50 177 ASN A O 1
ATOM 1451 N N . VAL A 1 178 ? -9.166 2.541 13.967 1.00 92.50 178 VAL A N 1
ATOM 1452 C CA . VAL A 1 178 ? -9.667 2.390 12.599 1.00 92.50 178 VAL A CA 1
ATOM 1453 C C . VAL A 1 178 ? -10.147 0.956 12.399 1.00 92.50 178 VAL A C 1
ATOM 1455 O O . VAL A 1 178 ? -9.432 -0.004 12.677 1.00 92.50 178 VAL A O 1
ATOM 1458 N N . SER A 1 179 ? -11.363 0.796 11.877 1.00 91.81 179 SER A N 1
ATOM 1459 C CA . SER A 1 179 ? -11.877 -0.529 11.527 1.00 91.81 179 SER A CA 1
ATOM 1460 C C . SER A 1 179 ? -11.187 -1.059 10.265 1.00 91.81 179 SER A C 1
ATOM 1462 O O . SER A 1 179 ? -11.136 -0.356 9.255 1.00 91.81 179 SER A O 1
ATOM 1464 N N . LEU A 1 180 ? -10.714 -2.307 10.304 1.00 92.06 180 LEU A N 1
ATOM 1465 C CA . LEU A 1 180 ? -10.271 -3.036 9.114 1.00 92.06 180 LEU A CA 1
ATOM 1466 C C . LEU A 1 180 ? -11.421 -3.906 8.604 1.00 92.06 180 LEU A C 1
ATOM 1468 O O . LEU A 1 180 ? -12.025 -4.654 9.371 1.00 92.06 180 LEU A O 1
ATOM 1472 N N . ASN A 1 181 ? -11.724 -3.815 7.317 1.00 88.88 181 ASN A N 1
ATOM 1473 C CA . ASN A 1 181 ? -12.782 -4.574 6.667 1.00 88.88 181 ASN A CA 1
ATOM 1474 C C . ASN A 1 181 ? -12.185 -5.450 5.557 1.00 88.88 181 ASN A C 1
ATOM 1476 O O . ASN A 1 181 ? -11.462 -4.959 4.694 1.00 88.88 181 ASN A O 1
ATOM 1480 N N . GLY A 1 182 ? -12.507 -6.745 5.572 1.00 86.19 182 GLY A N 1
ATOM 1481 C CA . GLY A 1 182 ? -12.003 -7.724 4.602 1.00 86.19 182 GLY A CA 1
ATOM 1482 C C . GLY A 1 182 ? -12.575 -7.610 3.185 1.00 86.19 182 GLY A C 1
ATOM 1483 O O . GLY A 1 182 ? -12.235 -8.438 2.343 1.00 86.19 182 GLY A O 1
ATOM 1484 N N . ALA A 1 183 ? -13.461 -6.636 2.939 1.00 84.12 183 ALA A N 1
ATOM 1485 C CA . ALA A 1 183 ? -14.121 -6.389 1.660 1.00 84.12 183 ALA A CA 1
ATOM 1486 C C . ALA A 1 183 ? -14.675 -7.687 1.051 1.00 84.12 183 ALA A C 1
ATOM 1488 O O . ALA A 1 183 ? -14.306 -8.087 -0.054 1.00 84.12 183 ALA A O 1
ATOM 1489 N N . ILE A 1 184 ? -15.519 -8.364 1.831 1.00 78.94 184 ILE A N 1
ATOM 1490 C CA . ILE A 1 184 ? -16.173 -9.613 1.446 1.00 78.94 184 ILE A CA 1
ATOM 1491 C C . ILE A 1 184 ? -17.559 -9.278 0.889 1.00 78.94 184 ILE A C 1
ATOM 1493 O O . ILE A 1 184 ? -18.325 -8.552 1.520 1.00 78.94 184 ILE A O 1
ATOM 1497 N N . ASP A 1 185 ? -17.865 -9.817 -0.287 1.00 72.69 185 ASP A N 1
ATOM 1498 C CA . ASP A 1 185 ? -19.165 -9.727 -0.948 1.00 72.69 185 ASP A CA 1
ATOM 1499 C C . ASP A 1 185 ? -19.821 -11.116 -0.944 1.00 72.69 185 ASP A C 1
ATOM 1501 O O . ASP A 1 185 ? -19.424 -12.022 -1.687 1.00 72.69 185 ASP A O 1
ATOM 1505 N N . GLY A 1 186 ? -20.755 -11.324 -0.013 1.00 78.56 186 GLY A N 1
ATOM 1506 C CA . GLY A 1 186 ? -21.294 -12.647 0.305 1.00 78.56 186 GLY A CA 1
ATOM 1507 C C . GLY A 1 186 ? -20.209 -13.581 0.850 1.00 78.56 186 GLY A C 1
ATOM 1508 O O . GLY A 1 186 ? -19.798 -13.452 2.001 1.00 78.56 186 GLY A O 1
ATOM 1509 N N . TYR A 1 187 ? -19.740 -14.506 0.011 1.00 70.69 187 TYR A N 1
ATOM 1510 C CA . TYR A 1 187 ? -18.677 -15.470 0.333 1.00 70.69 187 TYR A CA 1
ATOM 1511 C C . TYR A 1 187 ? -17.379 -15.233 -0.452 1.00 70.69 187 TYR A C 1
ATOM 1513 O O . TYR A 1 187 ? -16.479 -16.069 -0.426 1.00 70.69 187 TYR A O 1
ATOM 1521 N N . HIS A 1 188 ? -17.271 -14.106 -1.157 1.00 73.00 188 HIS A N 1
ATOM 1522 C CA . HIS A 1 188 ? -16.163 -13.825 -2.064 1.00 73.00 188 HIS A CA 1
ATOM 1523 C C . HIS A 1 188 ? -15.310 -12.672 -1.558 1.00 73.00 188 HIS A C 1
ATOM 1525 O O . HIS A 1 188 ? -15.828 -11.625 -1.169 1.00 73.00 188 HIS A O 1
ATOM 1531 N N . HIS A 1 189 ? -13.991 -12.828 -1.624 1.00 77.62 189 HIS A N 1
ATOM 1532 C CA . HIS A 1 189 ? -13.099 -11.693 -1.432 1.00 77.62 189 HIS A CA 1
ATOM 1533 C C . HIS A 1 189 ? -13.188 -10.766 -2.646 1.00 77.62 189 HIS A C 1
ATOM 1535 O O . HIS A 1 189 ? -13.390 -11.213 -3.772 1.00 77.62 189 HIS A O 1
ATOM 1541 N N . ARG A 1 190 ? -13.016 -9.464 -2.433 1.00 79.69 190 ARG A N 1
ATOM 1542 C CA . ARG A 1 190 ? -12.843 -8.496 -3.530 1.00 79.69 190 ARG A CA 1
ATOM 1543 C C . ARG A 1 190 ? -11.379 -8.175 -3.801 1.00 79.69 190 ARG A C 1
ATOM 1545 O O . ARG A 1 190 ? -11.030 -7.775 -4.897 1.00 79.69 190 ARG A O 1
ATOM 1552 N N . PHE A 1 191 ? -10.529 -8.448 -2.818 1.00 81.38 191 PHE A N 1
ATOM 1553 C CA . PHE A 1 191 ? -9.088 -8.278 -2.884 1.00 81.38 191 PHE A CA 1
ATOM 1554 C C . PHE A 1 191 ? -8.449 -9.661 -2.787 1.00 81.38 191 PHE A C 1
ATOM 1556 O O . PHE A 1 191 ? -8.609 -10.347 -1.774 1.00 81.38 191 PHE A O 1
ATOM 1563 N N . TYR A 1 192 ? -7.740 -10.080 -3.833 1.00 83.69 192 TYR A N 1
ATOM 1564 C CA . TYR A 1 192 ? -7.031 -11.357 -3.854 1.00 83.69 192 TYR A CA 1
ATOM 1565 C C . TYR A 1 192 ? -5.518 -11.120 -3.912 1.00 83.69 192 TYR A C 1
ATOM 1567 O O . TYR A 1 192 ? -5.037 -10.510 -4.865 1.00 83.69 192 TYR A O 1
ATOM 1575 N N . PRO A 1 193 ? -4.742 -11.627 -2.939 1.00 85.31 193 PRO A N 1
ATOM 1576 C CA . PRO A 1 193 ? -3.282 -11.573 -2.949 1.00 85.31 193 PRO A CA 1
ATOM 1577 C C . PRO A 1 193 ? -2.690 -12.703 -3.808 1.00 85.31 193 PRO A C 1
ATOM 1579 O O . PRO A 1 193 ? -1.709 -13.332 -3.419 1.00 85.31 193 PRO A O 1
ATOM 1582 N N . LEU A 1 194 ? -3.324 -13.022 -4.937 1.00 84.00 194 LEU A N 1
ATOM 1583 C CA . LEU A 1 194 ? -2.965 -14.151 -5.791 1.00 84.00 194 LEU A CA 1
ATOM 1584 C C . LEU A 1 194 ? -2.752 -13.672 -7.222 1.00 84.00 194 LEU A C 1
ATOM 1586 O O . LEU A 1 194 ? -3.453 -12.788 -7.712 1.00 84.00 194 LEU A O 1
ATOM 1590 N N . GLU A 1 195 ? -1.791 -14.284 -7.906 1.00 79.19 195 GLU A N 1
ATOM 1591 C CA . GLU A 1 195 ? -1.611 -14.043 -9.330 1.00 79.19 195 GLU A CA 1
ATOM 1592 C C . GLU A 1 195 ? -2.786 -14.613 -10.126 1.00 79.19 195 GLU A C 1
ATOM 1594 O O . GLU A 1 195 ? -3.405 -15.614 -9.750 1.00 79.19 195 GLU A O 1
ATOM 1599 N N . PHE A 1 196 ? -3.058 -14.002 -11.280 1.00 78.06 196 PHE A N 1
ATOM 1600 C CA . PHE A 1 196 ? -4.163 -14.416 -12.136 1.00 78.06 196 PHE A CA 1
ATOM 1601 C C . PHE A 1 196 ? -4.114 -15.912 -12.477 1.00 78.06 196 PHE A C 1
ATOM 1603 O O . PHE A 1 196 ? -5.129 -16.596 -12.381 1.00 78.06 196 PHE A O 1
ATOM 1610 N N . LEU A 1 197 ? -2.941 -16.436 -12.845 1.00 78.44 197 LEU A N 1
ATOM 1611 C CA . LEU A 1 197 ? -2.806 -17.842 -13.232 1.00 78.44 197 LEU A CA 1
ATOM 1612 C C . LEU A 1 197 ? -3.106 -18.795 -12.071 1.00 78.44 197 LEU A C 1
ATOM 1614 O O . LEU A 1 197 ? -3.743 -19.821 -12.293 1.00 78.44 197 LEU A O 1
ATOM 1618 N N . THR A 1 198 ? -2.705 -18.443 -10.849 1.00 78.12 198 THR A N 1
ATOM 1619 C CA . THR A 1 198 ? -3.026 -19.194 -9.627 1.00 78.12 198 THR A CA 1
ATOM 1620 C C . THR A 1 198 ? -4.535 -19.251 -9.407 1.00 78.12 198 THR A C 1
ATOM 1622 O O . THR A 1 198 ? -5.088 -20.323 -9.175 1.00 78.12 198 THR A O 1
ATOM 1625 N N . MET A 1 199 ? -5.221 -18.112 -9.553 1.00 77.81 199 MET A N 1
ATOM 1626 C CA . MET A 1 199 ? -6.681 -18.047 -9.439 1.00 77.81 199 MET A CA 1
ATOM 1627 C C . MET A 1 199 ? -7.380 -18.826 -10.556 1.00 77.81 199 MET A C 1
ATOM 1629 O O . MET A 1 199 ? -8.328 -19.557 -10.293 1.00 77.81 199 MET A O 1
ATOM 1633 N N . HIS A 1 200 ? -6.902 -18.698 -11.795 1.00 78.44 200 HIS A N 1
ATOM 1634 C CA . HIS A 1 200 ? -7.485 -19.355 -12.961 1.00 78.44 200 HIS A CA 1
ATOM 1635 C C . HIS A 1 200 ? -7.370 -20.880 -12.890 1.00 78.44 200 HIS A C 1
ATOM 1637 O O . HIS A 1 200 ? -8.323 -21.585 -13.208 1.00 78.44 200 HIS A O 1
ATOM 1643 N N . LYS A 1 201 ? -6.214 -21.386 -12.450 1.00 82.88 201 LYS A N 1
ATOM 1644 C CA . LYS A 1 201 ? -5.964 -22.823 -12.286 1.00 82.88 201 LYS A CA 1
ATOM 1645 C C . LYS A 1 201 ? -6.538 -23.395 -10.989 1.00 82.88 201 LYS A C 1
ATOM 1647 O O . LYS A 1 201 ? -6.477 -24.604 -10.803 1.00 82.88 201 LYS A O 1
ATOM 1652 N N . MET A 1 202 ? -7.062 -22.544 -10.102 1.00 78.62 202 MET A N 1
ATOM 1653 C CA . MET A 1 202 ? -7.474 -22.906 -8.741 1.00 78.62 202 MET A CA 1
ATOM 1654 C C . MET A 1 202 ? -6.367 -23.607 -7.933 1.00 78.62 202 MET A C 1
ATOM 1656 O O . MET A 1 202 ? -6.646 -24.371 -7.012 1.00 78.62 202 MET A O 1
ATOM 1660 N N . ASP A 1 203 ? -5.105 -23.316 -8.250 1.00 83.69 203 ASP A N 1
ATOM 1661 C CA . ASP A 1 203 ? -3.935 -23.873 -7.567 1.00 83.69 203 ASP A CA 1
ATOM 1662 C C . ASP A 1 203 ? -3.610 -23.031 -6.329 1.00 83.69 203 ASP A C 1
ATOM 1664 O O . ASP A 1 203 ? -2.634 -22.283 -6.276 1.00 83.69 203 ASP A O 1
ATOM 1668 N N . ILE A 1 204 ? -4.530 -23.030 -5.366 1.00 82.31 204 ILE A N 1
ATOM 1669 C CA . ILE A 1 204 ? -4.467 -22.117 -4.228 1.00 82.31 204 ILE A CA 1
ATOM 1670 C C . ILE A 1 204 ? -3.377 -22.591 -3.262 1.00 82.31 204 ILE A C 1
ATOM 1672 O O . ILE A 1 204 ? -3.481 -23.682 -2.694 1.00 82.31 204 ILE A O 1
ATOM 1676 N N . PRO A 1 205 ? -2.351 -21.767 -3.003 1.00 85.00 205 PRO A N 1
ATOM 1677 C CA . PRO A 1 205 ? -1.235 -22.194 -2.184 1.00 85.00 205 PRO A CA 1
ATOM 1678 C C . PRO A 1 205 ? -1.653 -22.343 -0.719 1.00 85.00 205 PRO A C 1
ATOM 1680 O O . PRO A 1 205 ? -2.440 -21.556 -0.191 1.00 85.00 205 PRO A O 1
ATOM 1683 N N . LYS A 1 206 ? -1.060 -23.320 -0.024 1.00 85.50 206 LYS A N 1
ATOM 1684 C CA . LYS A 1 206 ? -1.379 -23.628 1.381 1.00 85.50 206 LYS A CA 1
ATOM 1685 C C . LYS A 1 206 ? -1.289 -22.408 2.304 1.00 85.50 206 LYS A C 1
ATOM 1687 O O . LYS A 1 206 ? -2.166 -22.218 3.145 1.00 85.50 206 LYS A O 1
ATOM 1692 N N . TRP A 1 207 ? -0.281 -21.552 2.104 1.00 84.81 207 TRP A N 1
ATOM 1693 C CA . TRP A 1 207 ? -0.111 -20.334 2.902 1.00 84.81 207 TRP A CA 1
ATOM 1694 C C . TRP A 1 207 ? -1.353 -19.435 2.853 1.00 84.81 207 TRP A C 1
ATOM 1696 O O . TRP A 1 207 ? -1.691 -18.815 3.855 1.00 84.81 207 TRP A O 1
ATOM 1706 N N . PHE A 1 208 ? -2.077 -19.398 1.730 1.00 83.88 208 PHE A N 1
ATOM 1707 C CA . PHE A 1 208 ? -3.283 -18.586 1.609 1.00 83.88 208 PHE A CA 1
ATOM 1708 C C . PHE A 1 208 ? -4.363 -19.088 2.570 1.00 83.88 208 PHE A C 1
ATOM 1710 O O . PHE A 1 208 ? -4.943 -18.299 3.305 1.00 83.88 208 PHE A O 1
ATOM 1717 N N . SER A 1 209 ? -4.571 -20.405 2.657 1.00 79.19 209 SER A N 1
ATOM 1718 C CA . SER A 1 209 ? -5.500 -21.004 3.628 1.00 79.19 209 SER A CA 1
ATOM 1719 C C . SER A 1 209 ? -5.062 -20.791 5.085 1.00 79.19 209 SER A C 1
ATOM 1721 O O . SER A 1 209 ? -5.899 -20.624 5.972 1.00 79.19 209 SER A O 1
ATOM 1723 N N . ASP A 1 210 ? -3.755 -20.773 5.352 1.00 81.44 210 ASP A N 1
ATOM 1724 C CA . ASP A 1 210 ? -3.219 -20.578 6.705 1.00 81.44 210 ASP A CA 1
ATOM 1725 C C . ASP A 1 210 ? -3.358 -19.141 7.221 1.00 81.44 210 ASP A C 1
ATOM 1727 O O . ASP A 1 210 ? -3.404 -18.925 8.435 1.00 81.44 210 ASP A O 1
ATOM 1731 N N . TYR A 1 211 ? -3.460 -18.175 6.310 1.00 78.75 211 TYR A N 1
ATOM 1732 C CA . TYR A 1 211 ? -3.574 -16.756 6.628 1.00 78.75 211 TYR A CA 1
ATOM 1733 C C . TYR A 1 211 ? -4.991 -16.203 6.448 1.00 78.75 211 TYR A C 1
ATOM 1735 O O . TYR A 1 211 ? -5.264 -15.096 6.908 1.00 78.75 211 TYR A O 1
ATOM 1743 N N . ASN A 1 212 ? -5.903 -16.930 5.802 1.00 75.31 212 ASN A N 1
ATOM 1744 C CA . ASN A 1 212 ? -7.232 -16.418 5.482 1.00 75.31 212 ASN A CA 1
ATOM 1745 C C . ASN A 1 212 ? -8.258 -16.652 6.612 1.00 75.31 212 ASN A C 1
ATOM 1747 O O . ASN A 1 212 ? -8.264 -17.671 7.303 1.00 75.31 212 ASN A O 1
ATOM 1751 N N . THR A 1 213 ? -9.154 -15.679 6.773 1.00 63.34 213 THR A N 1
ATOM 1752 C CA . THR A 1 213 ? -10.256 -15.667 7.748 1.00 63.34 213 THR A CA 1
ATOM 1753 C C . THR A 1 213 ? -11.386 -16.628 7.370 1.00 63.34 213 THR A C 1
ATOM 1755 O O . THR A 1 213 ? -11.999 -17.242 8.245 1.00 63.34 213 THR A O 1
ATOM 1758 N N . LEU A 1 214 ? -11.656 -16.792 6.071 1.00 61.81 214 LEU A N 1
ATOM 1759 C CA . LEU A 1 214 ? -12.705 -17.672 5.558 1.00 61.81 214 LEU A CA 1
ATOM 1760 C C . LEU A 1 214 ? -12.180 -19.107 5.424 1.00 61.81 214 LEU A C 1
ATOM 1762 O O . LEU A 1 214 ? -11.628 -19.498 4.400 1.00 61.81 214 LEU A O 1
ATOM 1766 N N . LYS A 1 215 ? -12.361 -19.909 6.480 1.00 50.16 215 LYS A N 1
ATOM 1767 C CA . LYS A 1 215 ? -11.813 -21.276 6.556 1.00 50.16 215 LYS A CA 1
ATOM 1768 C C . LYS A 1 215 ? -12.477 -22.304 5.623 1.00 50.16 215 LYS A C 1
ATOM 1770 O O . LYS A 1 215 ? -11.857 -23.328 5.378 1.00 50.16 215 LYS A O 1
ATOM 1775 N N . ASN A 1 216 ? -13.675 -22.041 5.081 1.00 40.31 216 ASN A N 1
ATOM 1776 C CA . ASN A 1 216 ? -14.483 -23.077 4.408 1.00 40.31 216 ASN A CA 1
ATOM 1777 C C . ASN A 1 216 ? -15.034 -22.730 3.012 1.00 40.31 216 ASN A C 1
ATOM 1779 O O . ASN A 1 216 ? -15.734 -23.554 2.431 1.00 40.31 216 ASN A O 1
ATOM 1783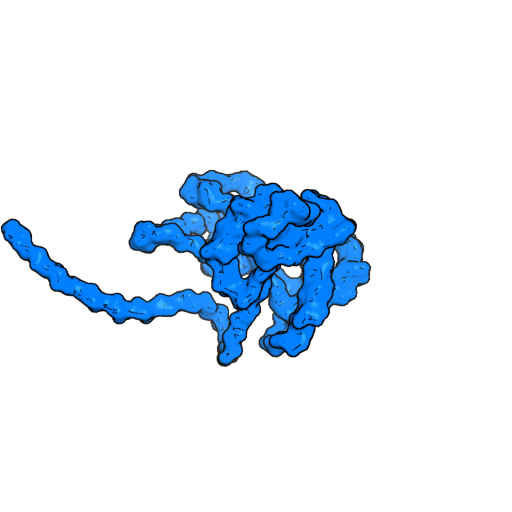 N N . LEU A 1 217 ? -14.757 -21.553 2.449 1.00 39.84 217 LEU A N 1
ATOM 1784 C CA . LEU A 1 217 ? -15.322 -21.157 1.154 1.00 39.84 217 LEU A CA 1
ATOM 1785 C C . LEU A 1 217 ? -14.278 -20.399 0.340 1.00 39.84 217 LEU A C 1
ATOM 1787 O O . LEU A 1 217 ? -14.188 -19.178 0.403 1.00 39.84 217 LEU A O 1
ATOM 1791 N N . ILE A 1 218 ? -13.493 -21.137 -0.442 1.00 38.81 218 ILE A N 1
ATOM 1792 C CA . ILE A 1 218 ? -12.759 -20.553 -1.564 1.00 38.81 218 ILE A CA 1
ATOM 1793 C C . ILE A 1 218 ? -13.494 -20.955 -2.838 1.00 38.81 218 ILE A C 1
ATOM 1795 O O . ILE A 1 218 ? -13.040 -21.794 -3.607 1.00 38.81 218 ILE A O 1
ATOM 1799 N N . GLN A 1 219 ? -14.681 -20.386 -3.044 1.00 30.84 219 GLN A N 1
ATOM 1800 C CA . GLN A 1 219 ? -15.268 -20.379 -4.377 1.00 30.84 219 GLN A CA 1
ATOM 1801 C C . GLN A 1 219 ? -14.602 -19.233 -5.136 1.00 30.84 219 GLN A C 1
ATOM 1803 O O . GLN A 1 219 ? -14.911 -18.067 -4.925 1.00 30.84 219 GLN A O 1
ATOM 1808 N N . VAL A 1 220 ? -13.623 -19.541 -5.987 1.00 33.03 220 VAL A N 1
ATOM 1809 C CA . VAL A 1 220 ? -13.194 -18.591 -7.020 1.00 33.03 220 VAL A CA 1
ATOM 1810 C C . VAL A 1 220 ? -14.225 -18.709 -8.136 1.00 33.03 220 VAL A C 1
ATOM 1812 O O . VAL A 1 220 ? -14.086 -19.537 -9.032 1.00 33.03 220 VAL A O 1
ATOM 1815 N N . LEU A 1 221 ? -15.311 -17.938 -8.061 1.00 28.36 221 LEU A N 1
ATOM 1816 C CA . LEU A 1 221 ? -16.268 -17.885 -9.160 1.00 28.36 221 LEU A CA 1
ATOM 1817 C C . LEU A 1 221 ? -15.629 -17.103 -10.316 1.00 28.36 221 LEU A C 1
ATOM 1819 O O . LEU A 1 221 ? -15.647 -15.873 -10.348 1.00 28.36 221 LEU A O 1
ATOM 1823 N N . ILE A 1 222 ? -15.044 -17.821 -11.276 1.00 27.86 222 ILE A N 1
ATOM 1824 C CA . ILE A 1 222 ? -14.702 -17.259 -12.584 1.00 27.86 222 ILE A CA 1
ATOM 1825 C C . ILE A 1 222 ? -16.024 -17.096 -13.335 1.00 27.86 222 ILE A C 1
ATOM 1827 O O . ILE A 1 222 ? -16.492 -18.016 -14.002 1.00 27.86 222 ILE A O 1
ATOM 1831 N N . VAL A 1 223 ? -16.660 -15.931 -13.216 1.00 24.75 223 VAL A N 1
ATOM 1832 C CA . VAL A 1 223 ? -17.807 -15.612 -14.071 1.00 24.75 223 VAL A CA 1
ATOM 1833 C C . VAL A 1 223 ? -17.275 -15.336 -15.475 1.00 24.75 223 VAL A C 1
ATOM 1835 O O . VAL A 1 223 ? -16.817 -14.237 -15.785 1.00 24.75 223 VAL A O 1
ATOM 1838 N N . VAL A 1 224 ? -17.319 -16.352 -16.336 1.00 24.98 224 VAL A N 1
ATOM 1839 C CA . VAL A 1 224 ? -17.162 -16.179 -17.782 1.00 24.98 224 VAL A CA 1
ATOM 1840 C C . VAL A 1 224 ? -18.492 -15.664 -18.316 1.00 24.98 224 VAL A C 1
ATOM 1842 O O . VAL A 1 224 ? -19.396 -16.436 -18.617 1.00 24.98 224 VAL A O 1
ATOM 1845 N N . HIS A 1 225 ? -18.626 -14.345 -18.421 1.00 25.97 225 HIS A N 1
ATOM 1846 C CA . HIS A 1 225 ? -19.756 -13.735 -19.113 1.00 25.97 225 HIS A CA 1
ATOM 1847 C C . HIS A 1 225 ? -19.304 -13.288 -20.510 1.00 25.97 225 HIS A C 1
ATOM 1849 O O . HIS A 1 225 ? -18.470 -12.395 -20.644 1.00 25.97 225 HIS A O 1
ATOM 1855 N N . HIS A 1 226 ? -19.832 -13.938 -21.553 1.00 27.27 226 HIS A N 1
ATOM 1856 C CA . HIS A 1 226 ? -19.600 -13.630 -22.975 1.00 27.27 226 HIS A CA 1
ATOM 1857 C C . HIS A 1 226 ? -18.124 -13.439 -23.391 1.00 27.27 226 HIS A C 1
ATOM 1859 O O . HIS A 1 226 ? -17.738 -12.381 -23.887 1.00 27.27 226 HIS A O 1
ATOM 1865 N N . ASN A 1 227 ? -17.294 -14.479 -23.238 1.00 26.50 227 ASN A N 1
ATOM 1866 C CA . ASN A 1 227 ? -15.920 -14.528 -23.772 1.00 26.50 227 ASN A CA 1
ATOM 1867 C C . ASN A 1 227 ? -14.985 -13.376 -23.338 1.00 26.50 227 ASN A C 1
ATOM 1869 O O . ASN A 1 227 ? -14.005 -13.081 -24.023 1.00 26.50 227 ASN A O 1
ATOM 1873 N N . ARG A 1 228 ? -15.236 -12.731 -22.190 1.00 24.97 228 ARG A N 1
ATOM 1874 C CA . ARG A 1 228 ? -14.308 -11.762 -21.586 1.00 24.97 228 ARG A CA 1
ATOM 1875 C C . ARG A 1 228 ? -14.118 -12.053 -20.100 1.00 24.97 228 ARG A C 1
ATOM 1877 O O . ARG A 1 228 ? -15.078 -12.090 -19.338 1.00 24.97 228 ARG A O 1
ATOM 1884 N N . LEU A 1 229 ? -12.860 -12.236 -19.697 1.00 24.80 229 LEU A N 1
ATOM 1885 C CA . LEU A 1 229 ? -12.448 -12.306 -18.295 1.00 24.80 229 LEU A CA 1
ATOM 1886 C C . LEU A 1 229 ? -12.624 -10.918 -17.666 1.00 24.80 229 LEU A C 1
ATOM 1888 O O . LEU A 1 229 ? -11.913 -9.977 -18.021 1.00 24.80 229 LEU A O 1
ATOM 1892 N N . VAL A 1 230 ? -13.581 -10.776 -16.750 1.00 23.38 230 VAL A N 1
ATOM 1893 C CA . VAL A 1 230 ? -13.760 -9.550 -15.966 1.00 23.38 230 VAL A CA 1
ATOM 1894 C C . VAL A 1 230 ? -13.090 -9.750 -14.612 1.00 23.38 230 VAL A C 1
ATOM 1896 O O . VAL A 1 230 ? -13.618 -10.441 -13.747 1.00 23.38 230 VAL A O 1
ATOM 1899 N N . PHE A 1 231 ? -11.925 -9.128 -14.419 1.00 27.44 231 PHE A N 1
ATOM 1900 C CA . PHE A 1 231 ? -11.345 -8.952 -13.088 1.00 27.44 231 PHE A CA 1
ATOM 1901 C C . PHE A 1 231 ? -12.013 -7.754 -12.440 1.00 27.44 231 PHE A C 1
ATOM 1903 O O . PHE A 1 231 ? -11.922 -6.627 -12.946 1.00 27.44 231 PHE A O 1
ATOM 1910 N N . ILE A 1 232 ? -12.699 -8.003 -11.332 1.00 24.00 232 ILE A N 1
ATOM 1911 C CA . ILE A 1 232 ? -13.076 -6.922 -10.443 1.00 24.00 232 ILE A CA 1
ATOM 1912 C C . ILE A 1 232 ? -11.908 -6.742 -9.480 1.00 24.00 232 ILE A C 1
ATOM 1914 O O . ILE A 1 232 ? -11.618 -7.632 -8.687 1.00 24.00 232 ILE A O 1
ATOM 1918 N N . ILE A 1 233 ? -11.211 -5.623 -9.660 1.00 28.92 233 ILE A N 1
ATOM 1919 C CA . ILE A 1 233 ? -10.248 -5.067 -8.707 1.00 28.92 233 ILE A CA 1
ATOM 1920 C C . ILE A 1 233 ? -11.043 -4.354 -7.617 1.00 28.92 233 ILE A C 1
ATOM 1922 O O . ILE A 1 233 ? -12.075 -3.735 -7.984 1.00 28.92 233 ILE A O 1
#

Secondary structure (DSSP, 8-state):
-------------------------SPP--EEEEE--GGGIIIIIHHHHHTGGGGSSEEEEEE-S-GGGGTT--S-EEE-TTS-SSSTTHHHHHHHHHHHHHHHHTTS-----S-EEEE-EE--TT-PPPEE-TTT-EEE-HHHHHHHHHHTTTTTGGG--TT-HHHHHHHHHHHTTPEEE--EETTEESS--S-HHHHHHT---HHHHHHBS-SS-------EETTEE----

pLDDT: mean 71.59, std 21.56, range [23.12, 95.75]